Protein AF-A0A7V9LCU4-F1 (afdb_monomer_lite)

Foldseek 3Di:
DDDDDDDDDDDDDDDDPDDPPDFDADDPVLVVVQVVCVVVVNLVDADDCSHDDPRNVVRVVSNVVSVLVVLQVVQVVVQCCCVVPVVNLVDARDDDPQDDVRVVVSVVRRVVSCVVSVLVVLLVVLVVCVVVVNLVDARDAADDPVGGDDDPSNVVRVVSNVVSVLSVLLVVQLVVLCCCCPVVVNAQRARDRPPDDDPRVVVRVVSRVVSNVD

pLDDT: mean 81.78, std 16.79, range [30.7, 96.69]

Sequence (214 aa):
MSTAETKTAANGNGKTKVTPGGAPILDHRHILSALRAFKRGDFSVRMREDLTGVDGQIAETFNEMVELVRSIRDEASDVSQAVGKAGQAAKRMRRLNAAGGWAEYVSAVNEVIQDLSGHANEIARVVSAVARGDLEQTMEIDEGGHGPRRGEFLRHAKIVNGMVARLAQFGSEVTRVAQEVGGEGKLGAQARVQGVSGVWKDLTDSVNLMASNL

Radius of gyration: 34.6 Å; chains: 1; bounding box: 70×24×119 Å

Secondary structure (DSSP, 8-state):
-------------------TTPPP---HHHHHHHHHHHHTT-TT----SS--HHHHHHHHHHHHHHHHHHHHHHHHHHHHHHHHTS--TT-----SS--THHHHHHHHHHHHHHHHHHHHHHHHHHHHHHHTT--S----SS--TT-S--HHHHHHHHHHHHHHHHHHHHHHHHHHHHHHHHTS--TT-----TT--THHHHHHHHHHHHHH--

Structure (mmCIF, N/CA/C/O backbone):
data_AF-A0A7V9LCU4-F1
#
_entry.id   AF-A0A7V9LCU4-F1
#
loop_
_atom_site.group_PDB
_atom_site.id
_atom_site.type_symbol
_atom_site.label_atom_id
_atom_site.label_alt_id
_atom_site.label_comp_id
_atom_site.label_asym_id
_atom_site.label_entity_id
_atom_site.label_seq_id
_atom_site.pdbx_PDB_ins_code
_atom_site.Cartn_x
_atom_site.Cartn_y
_atom_site.Cartn_z
_atom_site.occupancy
_atom_site.B_iso_or_equiv
_atom_site.auth_seq_id
_atom_site.auth_comp_id
_atom_site.auth_asym_id
_atom_site.auth_atom_id
_atom_site.pdbx_PDB_model_num
ATOM 1 N N . MET A 1 1 ? -18.724 -0.085 -72.576 1.00 37.31 1 MET A N 1
ATOM 2 C CA . MET A 1 1 ? -17.362 -0.198 -73.141 1.00 37.31 1 MET A CA 1
ATOM 3 C C . MET A 1 1 ? -16.401 0.577 -72.251 1.00 37.31 1 MET A C 1
ATOM 5 O O . MET A 1 1 ? -16.768 1.652 -71.802 1.00 37.31 1 MET A O 1
ATOM 9 N N . SER A 1 2 ? -15.205 0.020 -72.052 1.00 40.59 2 SER A N 1
ATOM 10 C CA . SER A 1 2 ? -14.034 0.544 -71.327 1.00 40.59 2 SER A CA 1
ATOM 11 C C . SER A 1 2 ? -13.927 0.297 -69.812 1.00 40.59 2 SER A C 1
ATOM 13 O O . SER A 1 2 ? -14.283 1.110 -68.968 1.00 40.59 2 SER A O 1
ATOM 15 N N . THR A 1 3 ? -13.358 -0.875 -69.547 1.00 36.41 3 THR A N 1
ATOM 16 C CA . THR A 1 3 ? -12.459 -1.313 -68.466 1.00 36.41 3 THR A CA 1
ATOM 17 C C . THR A 1 3 ? -11.320 -0.344 -68.100 1.00 36.41 3 THR A C 1
ATOM 19 O O . THR A 1 3 ? -10.774 0.287 -69.003 1.00 36.41 3 THR A O 1
ATOM 22 N N . ALA A 1 4 ? -10.914 -0.332 -66.818 1.00 38.19 4 ALA A N 1
ATOM 23 C CA . ALA A 1 4 ? -9.521 -0.341 -66.298 1.00 38.19 4 ALA A CA 1
ATOM 24 C C . ALA A 1 4 ? -9.557 -0.123 -64.762 1.00 38.19 4 ALA A C 1
ATOM 26 O O . ALA A 1 4 ? -9.908 0.952 -64.292 1.00 38.19 4 ALA A O 1
ATOM 27 N N . GLU A 1 5 ? -9.511 -1.180 -63.951 1.00 34.38 5 GLU A N 1
ATOM 28 C CA . GLU A 1 5 ? -8.307 -1.797 -63.354 1.00 34.38 5 GLU A CA 1
ATOM 29 C C . GLU A 1 5 ? -7.676 -1.015 -62.187 1.00 34.38 5 GLU A C 1
ATOM 31 O O . GLU A 1 5 ? -6.947 -0.037 -62.331 1.00 34.38 5 GLU A O 1
ATOM 36 N N . THR A 1 6 ? -7.950 -1.544 -60.996 1.00 37.47 6 THR A N 1
ATOM 37 C CA . THR A 1 6 ? -7.319 -1.271 -59.708 1.00 37.47 6 THR A CA 1
ATOM 38 C C . THR A 1 6 ? -5.862 -1.740 -59.735 1.00 37.47 6 THR A C 1
ATOM 40 O O . THR A 1 6 ? -5.605 -2.921 -59.960 1.00 37.47 6 THR A O 1
ATOM 43 N N . LYS A 1 7 ? -4.895 -0.852 -59.460 1.00 37.06 7 LYS A N 1
ATOM 44 C CA . LYS A 1 7 ? -3.484 -1.236 -59.308 1.00 37.06 7 LYS A CA 1
ATOM 45 C C . LYS A 1 7 ? -2.959 -0.901 -57.915 1.00 37.06 7 LYS A C 1
ATOM 47 O O . LYS A 1 7 ? -2.628 0.238 -57.600 1.00 37.06 7 LYS A O 1
ATOM 52 N N . THR A 1 8 ? -2.870 -1.952 -57.109 1.00 36.16 8 THR A N 1
ATOM 53 C CA . THR A 1 8 ? -2.037 -2.089 -55.914 1.00 36.16 8 THR A CA 1
ATOM 54 C C . THR A 1 8 ? -0.596 -1.675 -56.230 1.00 36.16 8 THR A C 1
ATOM 56 O O . THR A 1 8 ? 0.040 -2.277 -57.094 1.00 36.16 8 THR A O 1
ATOM 59 N N . ALA A 1 9 ? -0.065 -0.667 -55.535 1.00 34.94 9 ALA A N 1
ATOM 60 C CA . ALA A 1 9 ? 1.354 -0.320 -55.585 1.00 34.94 9 ALA A CA 1
ATOM 61 C C . ALA A 1 9 ? 2.018 -0.717 -54.264 1.00 34.94 9 ALA A C 1
ATOM 63 O O . ALA A 1 9 ? 1.664 -0.242 -53.187 1.00 34.94 9 ALA A O 1
ATOM 64 N N . ALA A 1 10 ? 2.943 -1.661 -54.392 1.00 34.41 10 ALA A N 1
ATOM 65 C CA . ALA A 1 10 ? 3.652 -2.329 -53.326 1.00 34.41 10 ALA A CA 1
ATOM 66 C C . ALA A 1 10 ? 4.672 -1.423 -52.613 1.00 34.41 10 ALA A C 1
ATOM 68 O O . ALA A 1 10 ? 5.294 -0.540 -53.201 1.00 34.41 10 ALA A O 1
ATOM 69 N N . ASN A 1 11 ? 4.833 -1.743 -51.332 1.00 34.84 11 ASN A N 1
ATOM 70 C CA . ASN A 1 11 ? 5.826 -1.311 -50.359 1.00 34.84 11 ASN A CA 1
ATOM 71 C C . ASN A 1 11 ? 7.237 -1.087 -50.954 1.00 34.84 11 ASN A C 1
ATOM 73 O O . ASN A 1 11 ? 7.907 -2.024 -51.391 1.00 34.84 11 ASN A O 1
ATOM 77 N N . GLY A 1 12 ? 7.686 0.170 -50.952 1.00 30.70 12 GLY A N 1
ATOM 78 C CA . GLY A 1 12 ? 9.007 0.594 -51.409 1.00 30.70 12 GLY A CA 1
ATOM 79 C C . GLY A 1 12 ? 10.064 0.458 -50.316 1.00 30.70 12 GLY A C 1
ATOM 80 O O . GLY A 1 12 ? 10.227 1.350 -49.491 1.00 30.70 12 GLY A O 1
ATOM 81 N N . 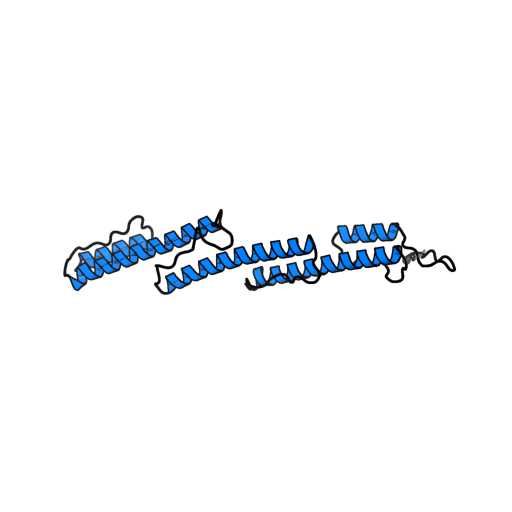ASN A 1 13 ? 10.777 -0.666 -50.368 1.00 33.28 13 ASN A N 1
ATOM 82 C CA . ASN A 1 13 ? 12.025 -1.012 -49.686 1.00 33.28 13 ASN A CA 1
ATOM 83 C C . ASN A 1 13 ? 12.876 0.169 -49.179 1.00 33.28 13 ASN A C 1
ATOM 85 O O . ASN A 1 13 ? 13.362 0.992 -49.963 1.00 33.28 13 ASN A O 1
ATOM 89 N N . GLY A 1 14 ? 13.184 0.137 -47.877 1.00 36.91 14 GLY A N 1
ATOM 90 C CA . GLY A 1 14 ? 14.304 0.858 -47.281 1.00 36.91 14 GLY A CA 1
ATOM 91 C C . GLY A 1 14 ? 15.607 0.435 -47.954 1.00 36.91 14 GLY A C 1
ATOM 92 O O . GLY A 1 14 ? 16.129 -0.651 -47.714 1.00 36.91 14 GLY A O 1
ATOM 93 N N . LYS A 1 15 ? 16.120 1.288 -48.841 1.00 37.06 15 LYS A 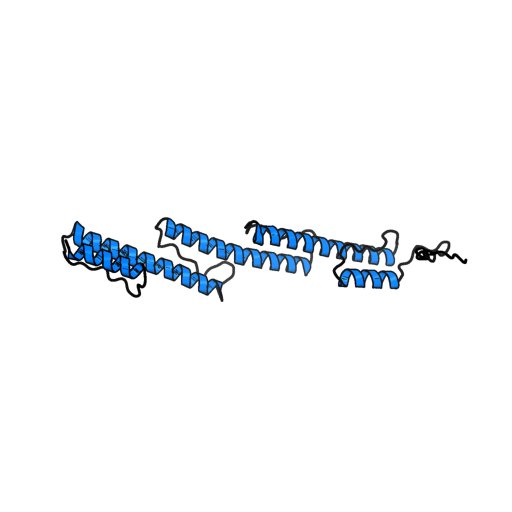N 1
ATOM 94 C CA . LYS A 1 15 ? 17.420 1.093 -49.478 1.00 37.06 15 LYS A CA 1
ATOM 95 C C . LYS A 1 15 ? 18.519 1.366 -48.455 1.00 37.06 15 LYS A C 1
ATOM 97 O O . LYS A 1 15 ? 18.883 2.513 -48.205 1.00 37.06 15 LYS A O 1
ATOM 102 N N . THR A 1 16 ? 19.049 0.290 -47.889 1.00 43.34 16 THR A N 1
ATOM 103 C CA . THR A 1 16 ? 20.368 0.237 -47.266 1.00 43.34 16 THR A CA 1
ATOM 104 C C . THR A 1 16 ? 21.408 0.738 -48.264 1.00 43.34 16 THR A C 1
ATOM 106 O O . THR A 1 16 ? 21.593 0.183 -49.347 1.00 43.34 16 THR A O 1
ATOM 109 N N . LYS A 1 17 ? 22.098 1.822 -47.908 1.00 41.25 17 LYS A N 1
ATOM 110 C CA . LYS A 1 17 ? 23.283 2.277 -48.631 1.00 41.25 17 LYS A CA 1
ATOM 111 C C . LYS A 1 17 ? 24.446 1.390 -48.178 1.00 41.25 17 LYS A C 1
ATOM 113 O O . LYS A 1 17 ? 25.127 1.705 -47.211 1.00 41.25 17 LYS A O 1
ATOM 118 N N . VAL A 1 18 ? 24.595 0.228 -48.813 1.00 41.56 18 VAL A N 1
ATOM 119 C CA . VAL A 1 18 ? 25.732 -0.670 -48.574 1.00 41.56 18 VAL A CA 1
ATOM 120 C C . VAL A 1 18 ? 26.926 -0.122 -49.352 1.00 41.56 18 VAL A C 1
ATOM 122 O O . VAL A 1 18 ? 26.966 -0.198 -50.578 1.00 41.56 18 VAL A O 1
ATOM 125 N N . THR A 1 19 ? 27.878 0.483 -48.646 1.00 40.53 19 THR A N 1
ATOM 126 C CA . THR A 1 19 ? 29.197 0.823 -49.197 1.00 40.53 19 THR A CA 1
ATOM 127 C C . THR A 1 19 ? 30.023 -0.468 -49.303 1.00 40.53 19 THR A C 1
ATOM 129 O O . THR A 1 19 ? 30.058 -1.217 -48.324 1.00 40.53 19 THR A O 1
ATOM 132 N N . PRO A 1 20 ? 30.696 -0.771 -50.430 1.00 39.19 20 PRO A N 1
ATOM 133 C CA . PRO A 1 20 ? 31.511 -1.979 -50.540 1.00 39.19 20 PRO A CA 1
ATOM 134 C C . PRO A 1 20 ? 32.730 -1.852 -49.615 1.00 39.19 20 PRO A C 1
ATOM 136 O O . PRO A 1 20 ? 33.544 -0.951 -49.795 1.00 39.19 20 PRO A O 1
ATOM 139 N N . GLY A 1 21 ? 32.840 -2.725 -48.610 1.00 47.53 21 GLY A N 1
ATOM 140 C CA . GLY A 1 21 ? 34.015 -2.836 -47.731 1.00 47.53 21 GLY A CA 1
ATOM 141 C C . GLY A 1 21 ? 34.061 -1.915 -46.503 1.00 47.53 21 GLY A C 1
ATOM 142 O O . GLY A 1 21 ? 35.051 -1.947 -45.779 1.00 47.53 21 GLY A O 1
ATOM 143 N N . GLY A 1 22 ? 33.024 -1.117 -46.234 1.00 51.25 22 GLY A N 1
ATOM 144 C CA . GLY A 1 22 ? 32.932 -0.319 -45.004 1.00 51.25 22 GLY A CA 1
ATOM 145 C C . GLY A 1 22 ? 32.160 -1.066 -43.919 1.00 51.25 22 GLY A C 1
ATOM 146 O O . GLY A 1 22 ? 31.075 -1.574 -44.202 1.00 51.25 22 GLY A O 1
ATOM 147 N N . ALA A 1 23 ? 32.695 -1.128 -42.694 1.00 59.50 23 ALA A N 1
ATOM 148 C CA . ALA A 1 23 ? 31.953 -1.620 -41.531 1.00 59.50 23 ALA A CA 1
ATOM 149 C C . ALA A 1 23 ? 30.567 -0.940 -41.465 1.00 59.50 23 ALA A C 1
ATOM 151 O O . ALA A 1 23 ? 30.470 0.245 -41.799 1.00 59.50 23 ALA A O 1
ATOM 152 N N . PRO A 1 24 ? 29.489 -1.659 -41.107 1.00 67.88 24 PRO A N 1
ATOM 153 C CA . PRO A 1 24 ? 28.160 -1.062 -41.039 1.00 67.88 24 PRO A CA 1
ATOM 154 C C . PRO A 1 24 ? 28.168 0.103 -40.034 1.00 67.88 24 PRO A C 1
ATOM 156 O O . PRO A 1 24 ? 28.637 -0.052 -38.912 1.00 67.88 24 PRO A O 1
ATOM 159 N N . ILE A 1 25 ? 27.686 1.273 -40.468 1.00 74.62 25 ILE A N 1
ATOM 160 C CA . ILE A 1 25 ? 27.666 2.529 -39.694 1.00 74.62 25 ILE A CA 1
ATOM 161 C C . ILE A 1 25 ? 26.239 2.794 -39.204 1.00 74.62 25 ILE A C 1
ATOM 163 O O . ILE A 1 25 ? 25.266 2.539 -39.928 1.00 74.62 25 ILE A O 1
ATOM 167 N N . LEU A 1 26 ? 26.102 3.336 -37.995 1.00 82.94 26 LEU A N 1
ATOM 168 C CA . LEU A 1 26 ? 24.823 3.732 -37.415 1.00 82.94 26 LEU A CA 1
ATOM 169 C C . LEU A 1 26 ? 24.362 5.096 -37.960 1.00 82.94 26 LEU A C 1
ATOM 171 O O . LEU A 1 26 ? 24.936 6.142 -37.675 1.00 82.94 26 LEU A O 1
ATOM 175 N N . ASP A 1 27 ? 23.278 5.108 -38.741 1.00 87.81 27 ASP A N 1
ATOM 176 C CA . ASP A 1 27 ? 22.696 6.355 -39.263 1.00 87.81 27 ASP A CA 1
ATOM 177 C C . ASP A 1 27 ? 21.944 7.122 -38.158 1.00 87.81 27 ASP A C 1
ATOM 179 O O . ASP A 1 27 ? 21.046 6.589 -37.497 1.00 87.81 27 ASP A O 1
ATOM 183 N N . HIS A 1 28 ? 22.244 8.416 -38.014 1.00 88.88 28 HIS A N 1
ATOM 184 C CA . HIS A 1 28 ? 21.580 9.337 -37.088 1.00 88.88 28 HIS A CA 1
ATOM 185 C C . HIS A 1 28 ? 20.050 9.346 -37.223 1.00 88.88 28 HIS A C 1
ATOM 187 O O . HIS A 1 28 ? 19.344 9.549 -36.232 1.00 88.88 28 HIS A O 1
ATOM 193 N N . ARG A 1 29 ? 19.503 9.109 -38.424 1.00 89.38 29 ARG A N 1
ATOM 194 C CA . ARG A 1 29 ? 18.047 8.994 -38.616 1.00 89.38 29 ARG A CA 1
ATOM 195 C C . ARG A 1 29 ? 17.472 7.771 -37.908 1.00 89.38 29 ARG A C 1
ATOM 197 O O . ARG A 1 29 ? 16.393 7.877 -37.321 1.00 89.38 29 ARG A O 1
ATOM 204 N N . HIS A 1 30 ? 18.192 6.649 -37.918 1.00 88.75 30 HIS A N 1
ATOM 205 C CA . HIS A 1 30 ? 17.798 5.453 -37.180 1.00 88.75 30 HIS A CA 1
ATOM 206 C C . HIS A 1 30 ? 17.873 5.700 -35.672 1.00 88.75 30 HIS A C 1
ATOM 208 O O . HIS A 1 30 ? 16.886 5.426 -34.987 1.00 88.75 30 HIS A O 1
ATOM 214 N N . ILE A 1 31 ? 18.946 6.330 -35.173 1.00 92.12 31 ILE A N 1
ATOM 215 C CA . ILE A 1 31 ? 19.057 6.724 -33.755 1.00 92.12 31 ILE A CA 1
ATOM 216 C C . ILE A 1 31 ? 17.861 7.582 -33.337 1.00 92.12 31 ILE A C 1
ATOM 218 O O . ILE A 1 31 ? 17.160 7.269 -32.375 1.00 92.12 31 ILE A O 1
ATOM 222 N N . LEU A 1 32 ? 17.576 8.643 -34.095 1.00 94.12 32 LEU A N 1
ATOM 223 C CA . LEU A 1 32 ? 16.478 9.554 -33.793 1.00 94.12 32 LEU A CA 1
ATOM 224 C C . LEU A 1 32 ? 15.117 8.849 -33.832 1.00 94.12 32 LEU A C 1
ATOM 226 O O . LEU A 1 32 ? 14.246 9.149 -33.015 1.00 94.12 32 LEU A O 1
ATOM 230 N N . SER A 1 33 ? 14.917 7.919 -34.769 1.00 95.06 33 SER A N 1
ATOM 231 C CA . SER A 1 33 ? 13.684 7.134 -34.845 1.00 95.06 33 SER A CA 1
ATOM 232 C C . SER A 1 33 ? 13.502 6.235 -33.621 1.00 95.06 33 SER A C 1
ATOM 234 O O . SER A 1 33 ? 12.414 6.222 -33.042 1.00 95.06 33 SER A O 1
ATOM 236 N N . ALA A 1 34 ? 14.572 5.577 -33.167 1.00 95.31 34 ALA A N 1
ATOM 237 C CA . ALA A 1 34 ? 14.543 4.696 -32.010 1.00 95.31 34 ALA A CA 1
ATOM 238 C C . ALA A 1 34 ? 14.326 5.479 -30.711 1.00 95.31 34 ALA A C 1
ATOM 240 O O . ALA A 1 34 ? 13.448 5.135 -29.924 1.00 95.31 34 ALA A O 1
ATOM 241 N N . LEU A 1 35 ? 15.018 6.611 -30.539 1.00 95.81 35 LEU A N 1
ATOM 242 C CA . LEU A 1 35 ? 14.797 7.523 -29.415 1.00 95.81 35 LEU A CA 1
ATOM 243 C C . LEU A 1 35 ? 13.359 8.063 -29.388 1.00 95.81 35 LEU A C 1
ATOM 245 O O . LEU A 1 35 ? 12.752 8.167 -28.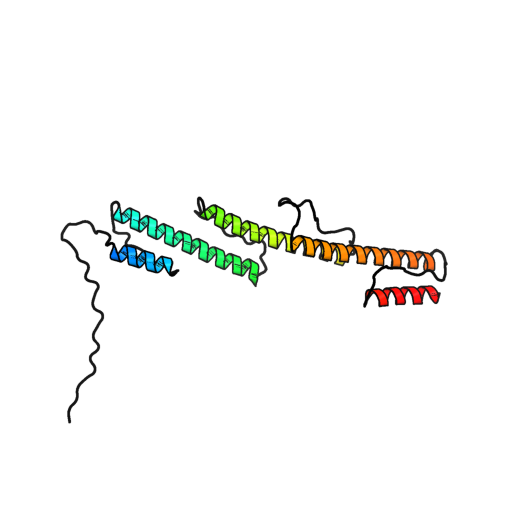324 1.00 95.81 35 LEU A O 1
ATOM 249 N N . ARG A 1 36 ? 12.774 8.386 -30.551 1.00 96.69 36 ARG A N 1
ATOM 250 C CA . ARG A 1 36 ? 11.367 8.814 -30.653 1.00 96.69 36 ARG A CA 1
ATOM 251 C C . ARG A 1 36 ? 10.380 7.684 -30.363 1.00 96.69 36 ARG A C 1
ATOM 253 O O . ARG A 1 36 ? 9.296 7.968 -29.857 1.00 96.69 36 ARG A O 1
ATOM 260 N N . ALA A 1 37 ? 10.695 6.440 -30.713 1.00 96.62 37 ALA A N 1
ATOM 261 C CA . ALA A 1 37 ? 9.881 5.280 -30.353 1.00 96.62 37 ALA A CA 1
ATOM 262 C C . ALA A 1 37 ? 9.918 5.056 -28.835 1.00 96.62 37 ALA A C 1
ATOM 264 O O . ALA A 1 37 ? 8.872 5.104 -28.189 1.00 96.62 37 ALA A O 1
ATOM 265 N N . PHE A 1 38 ? 11.120 4.986 -28.261 1.00 95.88 38 PHE A N 1
ATOM 266 C CA . PHE A 1 38 ? 11.340 4.846 -26.825 1.00 95.88 38 PHE A CA 1
ATOM 267 C C . PHE A 1 38 ? 10.656 5.958 -26.015 1.00 95.88 38 PHE A C 1
ATOM 269 O O . PHE A 1 38 ? 9.901 5.677 -25.088 1.00 95.88 38 PHE A O 1
ATOM 276 N N . LYS A 1 39 ? 10.802 7.228 -26.425 1.00 95.12 39 LYS A N 1
ATOM 277 C CA . LYS A 1 39 ? 10.118 8.375 -25.796 1.00 95.12 39 LYS A CA 1
ATOM 278 C C . LYS A 1 39 ? 8.589 8.245 -25.802 1.00 95.12 39 LYS A C 1
ATOM 280 O O . LYS A 1 39 ? 7.931 8.770 -24.910 1.00 95.12 39 LYS A O 1
ATOM 285 N N . ARG A 1 40 ? 8.012 7.587 -26.811 1.00 96.62 40 ARG A N 1
ATOM 286 C CA . ARG A 1 40 ? 6.563 7.339 -26.906 1.00 96.62 40 ARG A CA 1
ATOM 287 C C . ARG A 1 40 ? 6.110 6.110 -26.106 1.00 96.62 40 ARG A C 1
ATOM 289 O O . ARG A 1 40 ? 4.930 5.783 -26.154 1.00 96.62 40 ARG A O 1
ATOM 296 N N . GLY A 1 41 ? 7.016 5.456 -25.379 1.00 93.69 41 GLY A N 1
ATOM 297 C CA . GLY A 1 41 ? 6.727 4.272 -24.569 1.00 93.69 41 GLY A CA 1
ATOM 298 C C . GLY A 1 41 ? 6.805 2.951 -25.335 1.00 93.69 41 GLY A C 1
ATOM 299 O O . GLY A 1 41 ? 6.357 1.927 -24.823 1.00 93.69 41 GLY A O 1
ATOM 300 N N . ASP A 1 42 ? 7.355 2.944 -26.552 1.00 95.12 42 ASP A N 1
ATOM 301 C CA . ASP A 1 42 ? 7.651 1.698 -27.255 1.00 95.12 42 ASP A CA 1
ATOM 302 C C . ASP A 1 42 ? 8.971 1.113 -26.737 1.00 95.12 42 ASP A C 1
ATOM 304 O O . ASP A 1 42 ? 10.056 1.507 -27.161 1.00 95.12 42 ASP A O 1
ATOM 308 N N . PHE A 1 43 ? 8.866 0.165 -25.805 1.00 93.62 43 PHE A N 1
ATOM 309 C CA . PHE A 1 43 ? 10.007 -0.556 -25.228 1.00 93.62 43 PHE A CA 1
ATOM 310 C C . PHE A 1 43 ? 10.349 -1.855 -25.985 1.00 93.62 43 PHE A C 1
ATOM 312 O O . PHE A 1 43 ? 11.148 -2.668 -25.515 1.00 93.62 43 PHE A O 1
ATOM 319 N N . SER A 1 44 ? 9.750 -2.070 -27.162 1.00 93.44 44 SER A N 1
ATOM 320 C CA . SER A 1 44 ? 10.099 -3.176 -28.067 1.00 93.44 44 SER A CA 1
ATOM 321 C C . SER A 1 44 ? 11.142 -2.780 -29.113 1.00 93.44 44 SER A C 1
ATOM 323 O O . SER A 1 44 ? 11.759 -3.651 -29.722 1.00 93.44 44 SER A O 1
ATOM 325 N N . VAL A 1 45 ? 11.386 -1.475 -29.290 1.00 95.75 45 VAL A N 1
ATOM 326 C CA . VAL A 1 45 ? 12.382 -0.963 -30.233 1.00 95.75 45 VAL A CA 1
ATOM 327 C C . VAL A 1 45 ? 13.777 -1.494 -29.913 1.00 95.75 45 VAL A C 1
ATOM 329 O O . VAL A 1 45 ? 14.201 -1.503 -28.757 1.00 95.75 45 VAL A O 1
ATOM 332 N N . ARG A 1 46 ? 14.499 -1.936 -30.942 1.00 94.31 46 ARG A N 1
ATOM 333 C CA . ARG A 1 46 ? 15.893 -2.372 -30.843 1.00 94.31 46 ARG A CA 1
ATOM 334 C C . ARG A 1 46 ? 16.710 -1.749 -31.967 1.00 94.31 46 ARG A C 1
ATOM 336 O O . ARG A 1 46 ? 16.238 -1.622 -33.098 1.00 94.31 46 ARG A O 1
ATOM 343 N N . MET A 1 47 ? 17.921 -1.324 -31.637 1.00 93.25 47 MET A N 1
ATOM 344 C CA . MET A 1 47 ? 18.953 -0.967 -32.601 1.00 93.25 47 MET A CA 1
ATOM 345 C C . MET A 1 47 ? 19.695 -2.222 -33.065 1.00 93.25 47 MET A C 1
ATOM 347 O O . MET A 1 47 ? 19.629 -3.273 -32.431 1.00 93.25 47 MET A O 1
ATOM 351 N N . ARG A 1 48 ? 20.384 -2.095 -34.199 1.00 89.94 48 ARG A N 1
ATOM 352 C CA . ARG A 1 48 ? 21.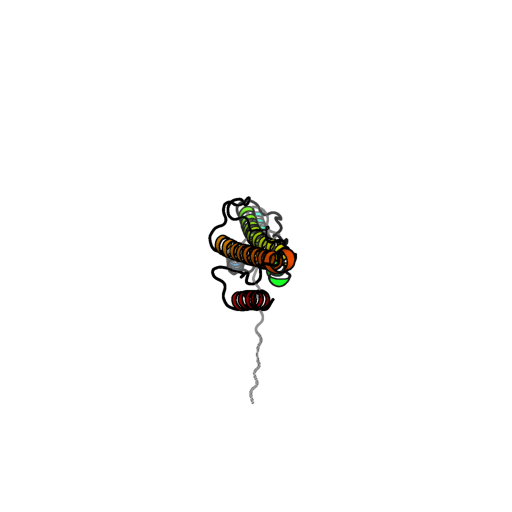170 -3.168 -34.813 1.00 89.94 48 ARG A CA 1
ATOM 353 C C . ARG A 1 48 ? 22.309 -3.627 -33.901 1.00 89.94 48 ARG A C 1
ATOM 355 O O . ARG A 1 48 ? 23.012 -2.790 -33.351 1.00 89.94 48 ARG A O 1
ATOM 362 N N . GLU A 1 49 ? 22.522 -4.936 -33.829 1.00 88.06 49 GLU A N 1
ATOM 363 C CA . GLU A 1 49 ? 23.565 -5.568 -33.000 1.00 88.06 49 GLU A CA 1
ATOM 364 C C . GLU A 1 49 ? 24.818 -5.949 -33.805 1.00 88.06 49 GLU A C 1
ATOM 366 O O . GLU A 1 49 ? 25.840 -6.316 -33.240 1.00 88.06 49 GLU A O 1
ATOM 371 N N . ASP A 1 50 ? 24.768 -5.843 -35.136 1.00 88.31 50 ASP A N 1
ATOM 372 C CA . ASP A 1 50 ? 25.875 -6.191 -36.035 1.00 88.31 50 ASP A CA 1
ATOM 373 C C . ASP A 1 50 ? 26.885 -5.046 -36.248 1.00 88.31 50 ASP A C 1
ATOM 375 O O . ASP A 1 50 ? 27.786 -5.138 -37.084 1.00 88.31 50 ASP A O 1
ATOM 379 N N . LEU A 1 51 ? 26.724 -3.950 -35.506 1.00 88.81 51 LEU A N 1
ATOM 380 C CA . LEU A 1 51 ? 27.589 -2.777 -35.538 1.00 88.81 51 LEU A CA 1
ATOM 381 C C . LEU A 1 51 ? 28.796 -2.980 -34.616 1.00 88.81 51 LEU A C 1
ATOM 383 O 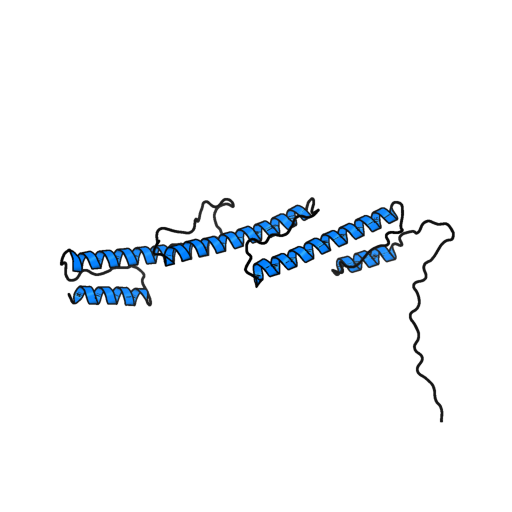O . LEU A 1 51 ? 28.691 -3.587 -33.555 1.00 88.81 51 LEU A O 1
ATOM 387 N N . THR A 1 52 ? 29.948 -2.433 -34.998 1.00 87.19 52 THR A N 1
ATOM 388 C CA . THR A 1 52 ? 31.184 -2.515 -34.204 1.00 87.19 52 THR A CA 1
ATOM 389 C C . THR A 1 52 ? 31.731 -1.123 -33.892 1.00 87.19 52 THR A C 1
ATOM 391 O O . THR A 1 52 ? 31.290 -0.117 -34.450 1.00 87.19 52 THR A O 1
ATOM 394 N N . GLY A 1 53 ? 32.679 -1.041 -32.954 1.00 90.50 53 GLY A N 1
ATOM 395 C CA . GLY A 1 53 ? 33.215 0.239 -32.488 1.00 90.50 53 GLY A CA 1
ATOM 396 C C . GLY A 1 53 ? 32.188 1.047 -31.689 1.00 90.50 53 GLY A C 1
ATOM 397 O O . GLY A 1 53 ? 31.328 0.481 -31.018 1.00 90.50 53 GLY A O 1
ATOM 398 N N . VAL A 1 54 ? 32.285 2.377 -31.751 1.00 90.81 54 VAL A N 1
ATOM 399 C CA . VAL A 1 54 ? 31.419 3.284 -30.975 1.00 90.81 54 VAL A CA 1
ATOM 400 C C . VAL A 1 54 ? 29.947 3.142 -31.372 1.00 90.81 54 VAL A C 1
ATOM 402 O O . VAL A 1 54 ? 29.083 3.146 -30.504 1.00 90.81 54 VAL A O 1
ATOM 405 N N . ASP A 1 55 ? 29.655 2.939 -32.657 1.00 90.69 55 ASP A N 1
ATOM 406 C CA . ASP A 1 55 ? 28.290 2.731 -33.155 1.00 90.69 55 ASP A CA 1
ATOM 407 C C . ASP A 1 55 ? 27.647 1.464 -32.574 1.00 90.69 55 ASP A C 1
ATOM 409 O O . ASP A 1 55 ? 26.471 1.480 -32.205 1.00 90.69 55 ASP A O 1
ATOM 413 N N . GLY A 1 56 ? 28.432 0.389 -32.446 1.00 91.00 56 GLY A N 1
ATOM 414 C CA . GLY A 1 56 ? 28.020 -0.832 -31.751 1.00 91.00 56 GLY A CA 1
ATOM 415 C C . GLY A 1 56 ? 27.752 -0.591 -30.269 1.00 91.00 56 GLY A C 1
ATOM 416 O O . GLY A 1 56 ? 26.680 -0.936 -29.786 1.00 91.00 56 GLY A O 1
ATOM 417 N N . GLN A 1 57 ? 28.665 0.095 -29.573 1.00 93.62 57 GLN A N 1
ATOM 418 C CA . GLN A 1 57 ? 28.503 0.426 -28.149 1.00 93.62 57 GLN A CA 1
ATOM 419 C C . GLN A 1 57 ? 27.275 1.313 -27.886 1.00 93.62 57 GLN A C 1
ATOM 421 O O . GLN A 1 57 ? 26.569 1.113 -26.899 1.00 93.62 57 GLN A O 1
ATOM 426 N N . ILE A 1 58 ? 26.985 2.279 -28.768 1.00 93.00 58 ILE A N 1
ATOM 427 C CA . ILE A 1 58 ? 25.776 3.113 -28.683 1.00 93.00 58 ILE A CA 1
ATOM 428 C C . ILE A 1 58 ? 24.523 2.245 -28.832 1.00 93.00 58 ILE A C 1
ATOM 430 O O . ILE A 1 58 ? 23.584 2.394 -28.049 1.00 93.00 58 ILE A O 1
ATOM 434 N N . ALA A 1 59 ? 24.499 1.354 -29.827 1.00 94.00 59 ALA A N 1
ATOM 435 C CA . ALA A 1 59 ? 23.361 0.477 -30.077 1.00 94.00 59 ALA A CA 1
ATOM 436 C C . ALA A 1 59 ? 23.127 -0.516 -28.929 1.00 94.00 59 ALA A C 1
ATOM 438 O O . ALA A 1 59 ? 21.987 -0.679 -28.493 1.00 94.00 59 ALA A O 1
ATOM 439 N N . GLU A 1 60 ? 24.196 -1.117 -28.406 1.00 94.56 60 GLU A N 1
ATOM 440 C CA . GLU A 1 60 ? 24.177 -2.015 -27.248 1.00 94.56 60 GLU A CA 1
ATOM 441 C C . GLU A 1 60 ? 23.651 -1.291 -26.006 1.00 94.56 60 GLU A C 1
ATOM 443 O O . GLU A 1 60 ? 22.618 -1.682 -25.465 1.00 94.56 60 GLU A O 1
ATOM 448 N N . THR A 1 61 ? 24.259 -0.159 -25.635 1.00 94.06 61 THR A N 1
ATOM 449 C CA . THR A 1 61 ? 23.833 0.635 -24.469 1.00 94.06 61 THR A CA 1
ATOM 450 C C . THR A 1 61 ? 22.370 1.067 -24.602 1.00 94.06 61 THR A C 1
ATOM 452 O O . THR A 1 61 ? 21.608 1.038 -23.635 1.00 94.06 61 THR A O 1
ATOM 455 N N . PHE A 1 62 ? 21.933 1.468 -25.802 1.00 95.19 62 PHE A N 1
ATOM 456 C CA . PHE A 1 62 ? 20.531 1.800 -26.039 1.00 95.19 62 PHE A CA 1
ATOM 457 C C . PHE A 1 62 ? 19.614 0.592 -25.828 1.00 95.19 62 PHE A C 1
ATOM 459 O O . PHE A 1 62 ? 18.605 0.715 -25.134 1.00 95.19 62 PHE A O 1
ATOM 466 N N . ASN A 1 63 ? 19.957 -0.566 -26.390 1.00 94.94 63 ASN A N 1
ATOM 467 C CA . ASN A 1 63 ? 19.171 -1.786 -26.233 1.00 94.94 63 ASN A CA 1
ATOM 468 C C . ASN A 1 63 ? 19.090 -2.226 -24.762 1.00 94.94 63 ASN A C 1
ATOM 470 O O . ASN A 1 63 ? 18.003 -2.575 -24.300 1.00 94.94 63 ASN A O 1
ATOM 474 N N . GLU A 1 64 ? 20.190 -2.131 -24.011 1.00 92.56 64 GLU A N 1
ATOM 475 C CA . GLU A 1 64 ? 20.226 -2.384 -22.566 1.00 92.56 64 GLU A CA 1
ATOM 476 C C . GLU A 1 64 ? 19.319 -1.425 -21.787 1.00 92.56 64 GLU A C 1
ATOM 478 O O . GLU A 1 64 ? 18.549 -1.856 -20.927 1.00 92.56 64 GLU A O 1
ATOM 483 N N . MET A 1 65 ? 19.344 -0.127 -22.114 1.00 91.88 65 MET A N 1
ATOM 484 C CA . MET A 1 65 ? 18.445 0.856 -21.500 1.00 91.88 65 MET A CA 1
ATOM 485 C C . MET A 1 65 ? 16.973 0.532 -21.776 1.00 91.88 65 MET A C 1
ATOM 487 O O . MET A 1 65 ? 16.141 0.612 -20.868 1.00 91.88 65 MET A O 1
ATOM 491 N N . VAL A 1 66 ? 16.635 0.154 -23.014 1.00 94.00 66 VAL A N 1
ATOM 492 C CA . VAL A 1 66 ? 15.265 -0.241 -23.364 1.00 94.00 66 VAL A CA 1
ATOM 493 C C . VAL A 1 66 ? 14.845 -1.489 -22.583 1.00 94.00 66 VAL A C 1
ATOM 495 O O . VAL A 1 66 ? 13.718 -1.550 -22.086 1.00 94.00 66 VAL A O 1
ATOM 498 N N . GLU A 1 67 ? 15.742 -2.463 -22.436 1.00 91.81 67 GLU A N 1
ATOM 499 C CA . GLU A 1 67 ? 15.482 -3.686 -21.681 1.00 91.81 67 GLU A CA 1
ATOM 500 C C . GLU A 1 67 ? 15.273 -3.417 -20.187 1.00 91.81 67 GLU A C 1
ATOM 502 O O . GLU A 1 67 ? 14.331 -3.942 -19.591 1.00 91.81 67 GLU A O 1
ATOM 507 N N . LEU A 1 68 ? 16.081 -2.536 -19.592 1.00 90.12 68 LEU A N 1
ATOM 508 C CA . LEU A 1 68 ? 15.932 -2.135 -18.196 1.00 90.12 68 LEU A CA 1
ATOM 509 C C . LEU A 1 68 ? 14.559 -1.501 -17.938 1.00 90.12 68 LEU A C 1
ATOM 511 O O . LEU A 1 68 ? 13.862 -1.892 -17.000 1.00 90.12 68 LEU A O 1
ATOM 515 N N . VAL A 1 69 ? 14.135 -0.557 -18.784 1.00 90.38 69 VAL A N 1
ATOM 516 C CA . VAL A 1 69 ? 12.828 0.102 -18.625 1.00 90.38 69 VAL A CA 1
ATOM 517 C C . VAL A 1 69 ? 11.675 -0.873 -18.844 1.00 90.38 69 VAL A C 1
ATOM 519 O O . VAL A 1 69 ? 10.685 -0.816 -18.112 1.00 90.38 69 VAL A O 1
ATOM 522 N N . ARG A 1 70 ? 11.803 -1.802 -19.800 1.00 91.88 70 ARG A N 1
ATOM 523 C CA . ARG A 1 70 ? 10.816 -2.869 -20.009 1.00 91.88 70 ARG A CA 1
ATOM 524 C C . ARG A 1 70 ? 10.669 -3.741 -18.762 1.00 91.88 70 ARG A C 1
ATOM 526 O O . ARG A 1 70 ? 9.556 -3.915 -18.280 1.00 91.88 70 ARG A O 1
ATOM 533 N N . SER A 1 71 ? 11.786 -4.201 -18.204 1.00 90.69 71 SER A N 1
ATOM 534 C CA . SER A 1 71 ? 11.814 -5.022 -16.990 1.00 90.69 71 SER A CA 1
ATOM 535 C C . SER A 1 71 ? 11.162 -4.312 -15.795 1.00 90.69 71 SER A C 1
ATOM 537 O O . SER A 1 71 ? 10.314 -4.886 -15.115 1.00 90.69 71 SER A O 1
ATOM 539 N N . ILE A 1 72 ? 11.482 -3.031 -15.578 1.00 89.12 72 ILE A N 1
ATOM 540 C CA . ILE A 1 72 ? 10.887 -2.224 -14.498 1.00 89.12 72 ILE A CA 1
ATOM 541 C C . ILE A 1 72 ? 9.378 -2.047 -14.701 1.00 89.12 72 ILE A C 1
ATOM 543 O O . ILE A 1 72 ? 8.619 -2.160 -13.738 1.00 89.12 72 ILE A O 1
ATOM 547 N N . ARG A 1 73 ? 8.929 -1.782 -15.935 1.00 91.19 73 ARG A N 1
ATOM 548 C CA . ARG A 1 73 ? 7.502 -1.662 -16.269 1.00 91.19 73 ARG A CA 1
ATOM 549 C C . ARG A 1 73 ? 6.753 -2.959 -15.973 1.00 91.19 73 ARG A C 1
ATOM 551 O O . ARG A 1 73 ? 5.683 -2.906 -15.365 1.00 91.19 73 ARG A O 1
ATOM 558 N N . ASP A 1 74 ? 7.286 -4.086 -16.430 1.00 91.31 74 ASP A N 1
ATOM 559 C CA . ASP A 1 74 ? 6.642 -5.389 -16.279 1.00 91.31 74 ASP A CA 1
ATOM 560 C C . ASP A 1 74 ? 6.553 -5.759 -14.789 1.00 91.31 74 ASP A C 1
ATOM 562 O O . ASP A 1 74 ? 5.472 -6.071 -14.292 1.00 91.31 74 ASP A O 1
ATOM 566 N N . GLU A 1 75 ? 7.636 -5.564 -14.032 1.00 91.69 75 GLU A N 1
ATOM 567 C CA . GLU A 1 75 ? 7.649 -5.784 -12.582 1.00 91.69 75 GLU A CA 1
ATOM 568 C C . GLU A 1 75 ? 6.671 -4.849 -11.844 1.00 91.69 75 GLU A C 1
ATOM 570 O O . GLU A 1 75 ? 5.957 -5.282 -10.939 1.00 91.69 75 GLU A O 1
ATOM 575 N N . ALA A 1 76 ? 6.580 -3.573 -12.233 1.00 89.81 76 ALA A N 1
ATOM 576 C CA . ALA A 1 76 ? 5.620 -2.638 -11.645 1.00 89.81 76 ALA A CA 1
ATOM 577 C C . ALA A 1 76 ? 4.163 -3.056 -11.920 1.00 89.81 76 ALA A C 1
ATOM 579 O O . ALA A 1 76 ? 3.312 -2.956 -11.031 1.00 89.81 76 ALA A O 1
ATOM 580 N N . SER A 1 77 ? 3.872 -3.557 -13.126 1.00 91.75 77 SER A N 1
ATOM 581 C CA . SER A 1 77 ? 2.560 -4.118 -13.472 1.00 91.75 77 SER A CA 1
ATOM 582 C C . SER A 1 77 ? 2.233 -5.337 -12.609 1.00 91.75 77 SER A C 1
ATOM 584 O O . SER A 1 77 ? 1.143 -5.412 -12.037 1.00 91.75 77 SER A O 1
ATOM 586 N N . ASP A 1 78 ? 3.182 -6.258 -12.456 1.00 91.50 78 ASP A N 1
ATOM 587 C CA . ASP A 1 78 ? 3.001 -7.475 -11.665 1.00 91.50 78 ASP A CA 1
ATOM 588 C C . ASP A 1 78 ? 2.757 -7.164 -10.187 1.00 91.50 78 ASP A C 1
ATOM 590 O O . ASP A 1 78 ? 1.832 -7.699 -9.569 1.00 91.50 78 ASP A O 1
ATOM 594 N N . VAL A 1 79 ? 3.546 -6.252 -9.615 1.00 92.25 79 VAL A N 1
ATOM 595 C CA . VAL A 1 79 ? 3.367 -5.790 -8.234 1.00 92.25 79 VAL A CA 1
ATOM 596 C C . VAL A 1 79 ? 2.020 -5.096 -8.059 1.00 92.25 79 VAL A C 1
ATOM 598 O O . VAL A 1 79 ? 1.310 -5.384 -7.096 1.00 92.25 79 VAL A O 1
ATOM 601 N N . SER A 1 80 ? 1.624 -4.232 -8.997 1.00 89.25 80 SER A N 1
ATOM 602 C CA . SER A 1 80 ? 0.324 -3.556 -8.960 1.00 89.25 80 SER A CA 1
ATOM 603 C C . SER A 1 80 ? -0.843 -4.549 -8.980 1.00 89.25 80 SER A C 1
ATOM 605 O O . SER A 1 80 ? -1.785 -4.407 -8.199 1.00 89.25 80 SER A O 1
ATOM 607 N N . GLN A 1 81 ? -0.777 -5.594 -9.809 1.00 91.31 81 GLN A N 1
ATOM 608 C CA . GLN A 1 81 ? -1.804 -6.637 -9.838 1.00 91.31 81 GLN A CA 1
ATOM 609 C C . GLN A 1 81 ? -1.825 -7.458 -8.545 1.00 91.31 81 GLN A C 1
ATOM 611 O O . GLN A 1 81 ? -2.897 -7.698 -7.985 1.00 91.31 81 GLN A O 1
ATOM 616 N N . ALA A 1 82 ? -0.658 -7.857 -8.041 1.00 90.06 82 ALA A N 1
ATOM 617 C CA . ALA A 1 82 ? -0.551 -8.666 -6.834 1.00 90.06 82 ALA A CA 1
ATOM 618 C C . ALA A 1 82 ? -1.053 -7.917 -5.588 1.00 90.06 82 ALA A C 1
ATOM 620 O O . ALA A 1 82 ? -1.904 -8.428 -4.859 1.00 90.06 82 ALA A O 1
ATOM 621 N N . VAL A 1 83 ? -0.572 -6.692 -5.362 1.00 88.12 83 VAL A N 1
ATOM 622 C CA . VAL A 1 83 ? -0.954 -5.875 -4.201 1.00 88.12 83 VAL A CA 1
ATOM 623 C C . VAL A 1 83 ? -2.383 -5.352 -4.356 1.00 88.12 83 VAL A C 1
ATOM 625 O O . VAL A 1 83 ? -3.175 -5.453 -3.424 1.00 88.12 83 VAL A O 1
ATOM 628 N N . GLY A 1 84 ? -2.733 -4.827 -5.534 1.00 82.56 84 GLY A N 1
ATOM 629 C CA . GLY A 1 84 ? -4.003 -4.137 -5.756 1.00 82.56 84 GLY A CA 1
ATOM 630 C C . GLY A 1 84 ? -5.204 -5.050 -6.002 1.00 82.56 84 GLY A C 1
ATOM 631 O O . GLY A 1 84 ? -6.312 -4.694 -5.615 1.00 82.56 84 GLY A O 1
ATOM 632 N N . LYS A 1 85 ? -5.018 -6.213 -6.642 1.00 83.56 85 LYS A N 1
ATOM 633 C CA . LYS A 1 85 ? -6.129 -7.126 -6.982 1.00 83.56 85 LYS A CA 1
ATOM 634 C C . LYS A 1 85 ? -6.104 -8.425 -6.190 1.00 83.56 85 LYS A C 1
ATOM 636 O O . LYS A 1 85 ? -7.159 -8.895 -5.783 1.00 83.56 85 LYS A O 1
ATOM 641 N N . ALA A 1 86 ? -4.924 -9.007 -5.978 1.00 81.50 86 ALA A N 1
ATOM 642 C CA . ALA A 1 86 ? -4.797 -10.287 -5.278 1.00 81.50 86 ALA A CA 1
ATOM 643 C C . ALA A 1 86 ? -4.621 -10.141 -3.753 1.00 81.50 86 ALA A C 1
ATOM 645 O O . ALA A 1 86 ? -4.571 -11.150 -3.054 1.00 81.50 86 ALA A O 1
ATOM 646 N N . GLY A 1 87 ? -4.501 -8.912 -3.233 1.00 80.81 87 GLY A N 1
ATOM 647 C CA . GLY A 1 87 ? -4.314 -8.646 -1.802 1.00 80.81 87 GLY A CA 1
ATOM 648 C C . GLY A 1 87 ? -2.960 -9.108 -1.252 1.00 80.81 87 GLY A C 1
ATOM 649 O O . GLY A 1 87 ? -2.777 -9.205 -0.040 1.00 80.81 87 GLY A O 1
ATOM 650 N N . GLN A 1 88 ? -1.990 -9.400 -2.121 1.00 86.69 88 GLN A N 1
ATOM 651 C CA . GLN A 1 88 ? -0.663 -9.876 -1.736 1.00 86.69 88 GLN A CA 1
ATOM 652 C C . GLN A 1 88 ? 0.228 -8.702 -1.323 1.00 86.69 88 GLN A C 1
ATOM 654 O O . GLN A 1 88 ? 1.193 -8.350 -1.999 1.00 86.69 88 GLN A O 1
ATOM 659 N N . ALA A 1 89 ? -0.084 -8.109 -0.173 1.00 81.75 89 ALA A N 1
ATOM 660 C CA . ALA A 1 89 ? 0.576 -6.924 0.372 1.00 81.75 89 ALA A CA 1
ATOM 661 C C . ALA A 1 89 ? 2.084 -7.117 0.663 1.00 81.75 89 ALA A C 1
ATOM 663 O O . ALA A 1 89 ? 2.815 -6.154 0.874 1.00 81.75 89 ALA A O 1
ATOM 664 N N . ALA A 1 90 ? 2.585 -8.358 0.645 1.00 83.69 90 ALA A N 1
ATOM 665 C CA . ALA A 1 90 ? 4.004 -8.691 0.793 1.00 83.69 90 ALA A CA 1
ATOM 666 C C . ALA A 1 90 ? 4.792 -8.693 -0.533 1.00 83.69 90 ALA A C 1
ATOM 668 O O . ALA A 1 90 ? 6.021 -8.748 -0.505 1.00 83.69 90 ALA A O 1
ATOM 669 N N . LYS A 1 91 ? 4.126 -8.624 -1.696 1.00 88.44 91 LYS A N 1
ATOM 670 C CA . LYS A 1 91 ? 4.816 -8.574 -2.991 1.00 88.44 91 LYS A CA 1
ATOM 671 C C . LYS A 1 91 ? 5.638 -7.285 -3.085 1.00 88.44 91 LYS A C 1
ATOM 673 O O . LYS A 1 91 ? 5.190 -6.208 -2.694 1.00 88.44 91 LYS A O 1
ATOM 678 N N . ARG A 1 92 ? 6.861 -7.403 -3.593 1.00 90.69 92 ARG A N 1
ATOM 679 C CA . ARG A 1 92 ? 7.801 -6.297 -3.798 1.00 90.69 92 ARG A CA 1
ATOM 680 C C . ARG A 1 92 ? 8.344 -6.353 -5.215 1.00 90.69 92 ARG A C 1
ATOM 682 O O . ARG A 1 92 ? 8.420 -7.440 -5.787 1.00 90.69 92 ARG A O 1
ATOM 689 N N . MET A 1 93 ? 8.731 -5.195 -5.739 1.00 90.56 93 MET A N 1
ATOM 690 C CA . MET A 1 93 ? 9.475 -5.107 -6.987 1.00 90.56 93 MET A CA 1
ATOM 691 C C . MET A 1 93 ? 10.857 -5.719 -6.798 1.00 90.56 93 MET A C 1
ATOM 693 O O . MET A 1 93 ? 11.598 -5.346 -5.880 1.00 90.56 93 MET A O 1
ATOM 697 N N . ARG A 1 94 ? 11.224 -6.627 -7.695 1.00 86.25 94 ARG A N 1
ATOM 698 C CA . ARG A 1 94 ? 12.565 -7.199 -7.740 1.00 86.25 94 ARG A CA 1
ATOM 699 C C . ARG A 1 94 ? 13.601 -6.166 -8.202 1.00 86.25 94 ARG A C 1
ATOM 701 O O . ARG A 1 94 ? 13.420 -5.486 -9.206 1.00 86.25 94 ARG A O 1
ATOM 708 N N . ARG A 1 95 ? 14.744 -6.109 -7.511 1.00 72.38 95 ARG A N 1
ATOM 709 C CA . ARG A 1 95 ? 15.934 -5.364 -7.956 1.00 72.38 95 ARG A CA 1
ATOM 710 C C . ARG A 1 95 ? 16.821 -6.258 -8.823 1.00 72.38 95 ARG A C 1
ATOM 712 O O . ARG A 1 95 ? 17.808 -6.794 -8.331 1.00 72.38 95 ARG A O 1
ATOM 719 N N . LEU A 1 96 ? 16.481 -6.461 -10.093 1.00 66.38 96 LEU A N 1
ATOM 720 C CA . LEU A 1 96 ? 17.456 -7.017 -11.038 1.00 66.38 96 LEU A CA 1
ATOM 721 C C . LEU A 1 96 ? 18.157 -5.877 -11.762 1.00 66.38 96 LEU A C 1
ATOM 723 O O . LEU A 1 96 ? 17.498 -5.093 -12.436 1.00 66.38 96 LEU A O 1
ATOM 727 N N . ASN A 1 97 ? 19.481 -5.808 -11.621 1.00 71.12 97 ASN A N 1
ATOM 728 C CA . ASN A 1 97 ? 20.377 -4.940 -12.395 1.00 71.12 97 ASN A CA 1
ATOM 729 C C . ASN A 1 97 ? 20.071 -3.428 -12.340 1.00 71.12 97 ASN A C 1
ATOM 731 O O . ASN A 1 97 ? 20.657 -2.649 -13.085 1.00 71.12 97 ASN A O 1
ATOM 735 N N . ALA A 1 98 ? 19.187 -2.990 -11.442 1.00 75.38 98 ALA A N 1
ATOM 736 C CA . ALA A 1 98 ? 18.940 -1.581 -11.185 1.00 75.38 98 ALA A CA 1
ATOM 737 C C . ALA A 1 98 ? 20.097 -1.015 -10.350 1.00 75.38 98 ALA A C 1
ATOM 739 O O . ALA A 1 98 ? 20.320 -1.449 -9.219 1.00 75.38 98 ALA A O 1
ATOM 740 N N . ALA A 1 99 ? 20.818 -0.043 -10.906 1.00 81.56 99 ALA A N 1
ATOM 741 C CA . ALA A 1 99 ? 21.891 0.690 -10.239 1.00 81.56 99 ALA A CA 1
ATOM 742 C C . ALA A 1 99 ? 21.593 2.199 -10.237 1.00 81.56 99 ALA A C 1
ATOM 744 O O . ALA A 1 99 ? 20.793 2.687 -11.040 1.00 81.56 99 ALA A O 1
ATOM 745 N N . GLY A 1 100 ? 22.229 2.939 -9.324 1.00 88.06 100 GLY A N 1
ATOM 746 C CA . GLY A 1 100 ? 22.033 4.385 -9.178 1.00 88.06 100 GLY A CA 1
ATOM 747 C C . GLY A 1 100 ? 20.560 4.761 -8.986 1.00 88.06 100 GLY A C 1
ATOM 748 O O . GLY A 1 100 ? 19.832 4.084 -8.257 1.00 88.06 100 GLY A O 1
ATOM 749 N N . GLY A 1 101 ? 20.099 5.794 -9.698 1.00 87.81 101 GLY A N 1
ATOM 750 C CA . GLY A 1 101 ? 18.724 6.301 -9.588 1.00 87.81 101 GLY A CA 1
ATOM 751 C C . GLY A 1 101 ? 17.628 5.265 -9.877 1.00 87.81 101 GLY A C 1
ATOM 752 O O . GLY A 1 101 ? 16.530 5.365 -9.337 1.00 87.81 101 GLY A O 1
ATOM 753 N N . TRP A 1 102 ? 17.911 4.215 -10.656 1.00 87.19 102 TRP A N 1
ATOM 754 C CA . TRP A 1 102 ? 16.955 3.120 -10.858 1.00 87.19 102 TRP A CA 1
ATOM 755 C C . TRP A 1 102 ? 16.778 2.265 -9.603 1.00 87.19 102 TRP A C 1
ATOM 757 O O . TRP A 1 102 ? 15.665 1.840 -9.293 1.00 87.19 102 TRP A O 1
ATOM 767 N N . ALA A 1 103 ? 17.861 2.026 -8.860 1.00 89.06 103 ALA A N 1
ATOM 768 C CA . ALA A 1 103 ? 17.790 1.312 -7.590 1.00 89.06 103 ALA A CA 1
ATOM 769 C C . ALA A 1 103 ? 17.017 2.132 -6.553 1.00 89.06 103 ALA A C 1
ATOM 771 O O . ALA A 1 103 ? 16.192 1.579 -5.827 1.00 89.06 103 ALA A O 1
ATOM 772 N N . GLU A 1 104 ? 17.253 3.444 -6.511 1.00 91.06 104 GLU A N 1
ATOM 773 C CA . GLU A 1 104 ? 16.523 4.382 -5.652 1.00 91.06 104 GLU A CA 1
ATOM 774 C C . GLU A 1 104 ? 15.031 4.401 -5.997 1.00 91.06 104 GLU A C 1
ATOM 776 O O . GLU A 1 104 ? 14.202 4.260 -5.104 1.00 91.06 104 GLU A O 1
ATOM 781 N N . TYR A 1 105 ? 14.675 4.447 -7.284 1.00 89.38 105 TYR A N 1
ATOM 782 C CA . TYR A 1 105 ? 13.282 4.376 -7.729 1.00 89.38 105 TYR A CA 1
ATOM 783 C C . TYR A 1 105 ? 12.583 3.091 -7.260 1.00 89.38 105 TYR A C 1
ATOM 785 O O . TYR A 1 105 ? 11.512 3.146 -6.655 1.00 89.38 105 TYR A O 1
ATOM 793 N N . VAL A 1 106 ? 13.205 1.927 -7.479 1.00 90.12 106 VAL A N 1
ATOM 794 C CA . VAL A 1 106 ? 12.655 0.640 -7.017 1.00 90.12 106 VAL A CA 1
ATOM 795 C C . VAL A 1 106 ? 12.566 0.589 -5.486 1.00 90.12 106 VAL A C 1
ATOM 797 O O . VAL A 1 106 ? 11.634 -0.006 -4.943 1.00 90.12 106 VAL A O 1
ATOM 800 N N . SER A 1 107 ? 13.508 1.221 -4.776 1.00 90.94 107 SER A N 1
ATOM 801 C CA . SER A 1 107 ? 13.461 1.354 -3.312 1.00 90.94 107 SER A CA 1
ATOM 802 C C . SER A 1 107 ? 12.240 2.154 -2.880 1.00 90.94 107 SER A C 1
ATOM 804 O O . SER A 1 107 ? 11.443 1.644 -2.102 1.00 90.94 107 SER A O 1
ATOM 806 N N . ALA A 1 108 ? 12.046 3.340 -3.458 1.00 91.00 108 ALA A N 1
ATOM 807 C CA . ALA A 1 108 ? 10.942 4.231 -3.126 1.00 91.00 108 ALA A CA 1
ATOM 808 C C . ALA A 1 108 ? 9.575 3.569 -3.363 1.00 91.00 108 ALA A C 1
ATOM 810 O O . ALA A 1 108 ? 8.678 3.673 -2.528 1.00 91.00 108 ALA A O 1
ATOM 811 N N . VAL A 1 109 ? 9.412 2.827 -4.466 1.00 90.69 109 VAL A N 1
ATOM 812 C CA . VAL A 1 109 ? 8.173 2.068 -4.715 1.00 90.69 109 VAL A CA 1
ATOM 813 C C . VAL A 1 109 ? 7.958 0.997 -3.641 1.00 90.69 109 VAL A C 1
ATOM 815 O O . VAL A 1 109 ? 6.856 0.861 -3.111 1.00 90.69 109 VAL A O 1
ATOM 818 N N . ASN A 1 110 ? 9.002 0.246 -3.291 1.00 91.44 110 ASN A N 1
ATOM 819 C CA . ASN A 1 110 ? 8.912 -0.793 -2.268 1.00 91.44 110 ASN A CA 1
ATOM 820 C C . ASN A 1 110 ? 8.638 -0.234 -0.864 1.00 91.44 110 ASN A C 1
ATOM 822 O O . ASN A 1 110 ? 7.890 -0.864 -0.116 1.00 91.44 110 ASN A O 1
ATOM 826 N N . GLU A 1 111 ? 9.195 0.930 -0.527 1.00 90.12 111 GLU A N 1
ATOM 827 C CA . GLU A 1 111 ? 8.936 1.648 0.727 1.00 90.12 111 GLU A CA 1
ATOM 828 C C . GLU A 1 111 ? 7.465 2.058 0.830 1.00 90.12 111 GLU A C 1
ATOM 830 O O . GLU A 1 111 ? 6.801 1.704 1.799 1.00 90.12 111 GLU A O 1
ATOM 835 N N . VAL A 1 112 ? 6.901 2.672 -0.217 1.00 89.88 112 VAL A N 1
ATOM 836 C CA . VAL A 1 112 ? 5.473 3.042 -0.233 1.00 89.88 112 VAL A CA 1
ATOM 837 C C . VAL A 1 112 ? 4.571 1.817 -0.050 1.00 89.88 112 VAL A C 1
ATOM 839 O O . VAL A 1 112 ? 3.596 1.863 0.704 1.00 89.88 112 VAL A O 1
ATOM 842 N N . ILE A 1 113 ? 4.888 0.700 -0.713 1.00 89.56 113 ILE A N 1
ATOM 843 C CA . ILE A 1 113 ? 4.127 -0.547 -0.550 1.00 89.56 113 ILE A CA 1
ATOM 844 C C . ILE A 1 113 ? 4.246 -1.061 0.887 1.00 89.56 113 ILE A C 1
ATOM 846 O O . ILE A 1 113 ? 3.248 -1.501 1.463 1.00 89.56 113 ILE A O 1
ATOM 850 N N . GLN A 1 114 ? 5.446 -1.027 1.464 1.00 88.38 114 GLN A N 1
ATOM 851 C CA . GLN A 1 114 ? 5.696 -1.464 2.832 1.00 88.38 114 GLN A CA 1
ATOM 852 C C . GLN A 1 114 ? 4.914 -0.629 3.847 1.00 88.38 114 GLN A C 1
ATOM 854 O O . GLN A 1 114 ? 4.243 -1.217 4.694 1.00 88.38 114 GLN A O 1
ATOM 859 N N . ASP A 1 115 ? 4.928 0.694 3.718 1.00 87.12 115 ASP A N 1
ATOM 860 C CA . ASP A 1 115 ? 4.227 1.606 4.621 1.00 87.12 115 ASP A CA 1
ATOM 861 C C . ASP A 1 115 ? 2.713 1.381 4.588 1.00 87.12 115 ASP A C 1
ATOM 863 O O . ASP A 1 115 ? 2.073 1.216 5.631 1.00 87.12 115 ASP A O 1
ATOM 867 N N . LEU A 1 116 ? 2.130 1.303 3.387 1.00 88.62 116 LEU A N 1
ATOM 868 C CA . LEU A 1 116 ? 0.692 1.073 3.219 1.00 88.62 116 LEU A CA 1
ATOM 869 C C . LEU A 1 116 ? 0.269 -0.305 3.737 1.00 88.62 116 LEU A C 1
ATOM 871 O O . LEU A 1 116 ? -0.736 -0.428 4.440 1.00 88.62 116 LEU A O 1
ATOM 875 N N . SER A 1 117 ? 1.049 -1.339 3.423 1.00 87.56 117 SER A N 1
ATOM 876 C CA . SER A 1 117 ? 0.766 -2.711 3.854 1.00 87.56 117 SER A CA 1
ATOM 877 C C . SER A 1 117 ? 0.911 -2.865 5.366 1.00 87.56 117 SER A C 1
ATOM 879 O O . SER A 1 117 ? 0.073 -3.495 6.007 1.00 87.56 117 SER A O 1
ATOM 881 N N . GLY A 1 118 ? 1.945 -2.255 5.951 1.00 87.12 118 GLY A N 1
ATOM 882 C CA . GLY A 1 118 ? 2.152 -2.217 7.396 1.00 87.12 118 GLY A CA 1
ATOM 883 C C . GLY A 1 118 ? 1.007 -1.503 8.110 1.00 87.12 118 GLY A C 1
ATOM 884 O O . GLY A 1 118 ? 0.482 -2.016 9.096 1.00 87.12 118 GLY A O 1
ATOM 885 N N . HIS A 1 119 ? 0.547 -0.369 7.572 1.00 88.81 119 HIS A N 1
ATOM 886 C CA . HIS A 1 119 ? -0.594 0.356 8.123 1.00 88.81 119 HIS A CA 1
ATOM 887 C C . HIS A 1 119 ? -1.884 -0.478 8.107 1.00 88.81 119 HIS A C 1
ATOM 889 O O . HIS A 1 119 ? -2.582 -0.545 9.120 1.00 88.81 119 HIS A O 1
ATOM 895 N N . ALA A 1 120 ? -2.180 -1.148 6.990 1.00 89.06 120 ALA A N 1
ATOM 896 C CA . ALA A 1 120 ? -3.349 -2.018 6.870 1.00 89.06 120 ALA A CA 1
ATOM 897 C C . ALA A 1 120 ? -3.280 -3.222 7.826 1.00 89.06 120 ALA A C 1
ATOM 899 O O . ALA A 1 120 ? -4.263 -3.531 8.502 1.00 89.06 120 ALA A O 1
ATOM 900 N N . ASN A 1 121 ? -2.111 -3.862 7.935 1.00 89.88 121 ASN A N 1
ATOM 901 C CA . ASN A 1 121 ? -1.890 -4.977 8.856 1.00 89.88 121 ASN A CA 1
ATOM 902 C C . ASN A 1 121 ? -2.076 -4.560 10.317 1.00 89.88 121 ASN A C 1
ATOM 904 O O . ASN A 1 121 ? -2.648 -5.314 11.098 1.00 89.88 121 ASN A O 1
ATOM 908 N N . GLU A 1 122 ? -1.645 -3.354 10.682 1.00 90.94 122 GLU A N 1
ATOM 909 C CA . GLU A 1 122 ? -1.810 -2.851 12.042 1.00 90.94 122 GLU A CA 1
ATOM 910 C C . GLU A 1 122 ? -3.283 -2.616 12.401 1.00 90.94 122 GLU A C 1
ATOM 912 O O . GLU A 1 122 ? -3.729 -2.989 13.487 1.00 90.94 122 GLU A O 1
ATOM 917 N N . ILE A 1 123 ? -4.070 -2.062 11.472 1.00 92.69 123 ILE A N 1
ATOM 918 C CA . ILE A 1 123 ? -5.523 -1.947 11.654 1.00 92.69 123 ILE A CA 1
ATOM 919 C C . ILE A 1 123 ? -6.132 -3.342 11.826 1.00 92.69 123 ILE A C 1
ATOM 921 O O . ILE A 1 123 ? -6.894 -3.570 12.765 1.00 92.69 123 ILE A O 1
ATOM 925 N N . ALA A 1 124 ? -5.772 -4.290 10.955 1.00 92.75 124 ALA A N 1
ATOM 926 C CA . ALA A 1 124 ? -6.278 -5.657 11.025 1.00 92.75 124 ALA A CA 1
ATOM 927 C C . ALA A 1 124 ? -5.915 -6.346 12.351 1.00 92.75 124 ALA A C 1
ATOM 929 O O . ALA A 1 124 ? -6.752 -7.050 12.920 1.00 92.75 124 ALA A O 1
ATOM 930 N N . ARG A 1 125 ? -4.705 -6.113 12.878 1.00 94.88 125 ARG A N 1
ATOM 931 C CA . ARG A 1 125 ? -4.244 -6.629 14.175 1.00 94.88 125 ARG A CA 1
ATOM 932 C C . ARG A 1 125 ? -5.136 -6.142 15.312 1.00 94.88 125 ARG A C 1
ATOM 934 O O . ARG A 1 125 ? -5.641 -6.968 16.071 1.00 94.88 125 ARG A O 1
ATOM 941 N N . VAL A 1 126 ? -5.360 -4.830 15.402 1.00 96.19 126 VAL A N 1
ATOM 942 C CA . VAL A 1 126 ? -6.174 -4.227 16.469 1.00 96.19 126 VAL A CA 1
ATOM 943 C C . VAL A 1 126 ? -7.641 -4.631 16.342 1.00 96.19 126 VAL A C 1
ATOM 945 O O . VAL A 1 126 ? -8.243 -5.054 17.323 1.00 96.19 126 VAL A O 1
ATOM 948 N N . VAL A 1 127 ? -8.214 -4.608 15.135 1.00 94.69 127 VAL A N 1
ATOM 949 C CA . VAL A 1 127 ? -9.596 -5.068 14.907 1.00 94.69 127 VAL A CA 1
ATOM 950 C C . VAL A 1 127 ? -9.760 -6.545 15.284 1.00 94.69 127 VAL A C 1
ATOM 952 O O . VAL A 1 127 ? -10.754 -6.916 15.904 1.00 94.69 127 VAL A O 1
ATOM 955 N N . SER A 1 128 ? -8.771 -7.387 14.975 1.00 95.56 128 SER A N 1
ATOM 956 C CA . SER A 1 128 ? -8.785 -8.801 15.370 1.00 95.56 128 SER A CA 1
ATOM 957 C C . SER A 1 128 ? -8.663 -8.992 16.883 1.00 95.56 128 SER A C 1
ATOM 959 O O . SER A 1 128 ? -9.255 -9.925 17.419 1.00 95.56 128 SER A O 1
ATOM 961 N N . ALA A 1 129 ? -7.901 -8.141 17.578 1.00 95.88 129 ALA A N 1
ATOM 962 C CA . ALA A 1 129 ? -7.816 -8.155 19.038 1.00 95.88 129 ALA A CA 1
ATOM 963 C C . ALA A 1 129 ? -9.168 -7.792 19.669 1.00 95.88 129 ALA A C 1
ATOM 965 O O . ALA A 1 129 ? -9.699 -8.570 20.461 1.00 95.88 129 ALA A O 1
ATOM 966 N N . VAL A 1 130 ? -9.789 -6.709 19.195 1.00 94.81 130 VAL A N 1
ATOM 967 C CA . VAL A 1 130 ? -11.134 -6.285 19.610 1.00 94.81 130 VAL A CA 1
ATOM 968 C C . VAL A 1 130 ? -12.164 -7.393 19.392 1.00 94.81 130 VAL A C 1
ATOM 970 O O . VAL A 1 130 ? -12.964 -7.671 20.280 1.00 94.81 130 VAL A O 1
ATOM 973 N N . ALA A 1 131 ? -12.124 -8.073 18.243 1.00 94.25 131 ALA A N 1
ATOM 974 C CA . ALA A 1 131 ? -13.028 -9.185 17.948 1.00 94.25 131 ALA A CA 1
ATOM 975 C C . ALA A 1 131 ? -12.859 -10.380 18.907 1.00 94.25 131 ALA A C 1
ATOM 977 O O . ALA A 1 131 ? -13.803 -11.140 19.110 1.00 94.25 131 ALA A O 1
ATOM 978 N N . ARG A 1 132 ? -11.677 -10.544 19.513 1.00 95.31 132 ARG A N 1
ATOM 979 C CA . ARG A 1 132 ? -11.403 -11.544 20.559 1.00 95.31 132 ARG A CA 1
ATOM 980 C C . ARG A 1 132 ? -11.673 -11.028 21.979 1.00 95.31 132 ARG A C 1
ATOM 982 O O . ARG A 1 132 ? -11.426 -11.761 22.930 1.00 95.31 132 ARG A O 1
ATOM 989 N N . GLY A 1 133 ? -12.169 -9.798 22.126 1.00 91.69 133 GLY A N 1
ATOM 990 C CA . GLY A 1 133 ? -12.430 -9.160 23.419 1.00 91.69 133 GLY A CA 1
ATOM 991 C C . GLY A 1 133 ? -11.199 -8.537 24.083 1.00 91.69 133 GLY A C 1
ATOM 992 O O . GLY A 1 133 ? -11.296 -8.092 25.222 1.00 91.69 133 GLY A O 1
ATOM 993 N N . ASP A 1 134 ? -10.058 -8.481 23.394 1.00 94.19 134 ASP A N 1
ATOM 994 C CA . ASP A 1 134 ? -8.856 -7.804 23.881 1.00 94.19 134 ASP A CA 1
ATOM 995 C C . ASP A 1 134 ? -8.917 -6.318 23.496 1.00 94.19 134 ASP A C 1
ATOM 997 O O . ASP A 1 134 ? -8.702 -5.938 22.341 1.00 94.19 134 ASP A O 1
ATOM 1001 N N . LEU A 1 135 ? -9.273 -5.489 24.478 1.00 93.06 135 LEU A N 1
ATOM 1002 C CA . LEU A 1 135 ? -9.473 -4.046 24.330 1.00 93.06 135 LEU A CA 1
ATOM 1003 C C . LEU A 1 135 ? -8.287 -3.226 24.860 1.00 93.06 135 LEU A C 1
ATOM 1005 O O . LEU A 1 135 ? -8.387 -2.004 24.963 1.00 93.06 135 LEU A O 1
ATOM 1009 N N . GLU A 1 136 ? -7.170 -3.878 25.187 1.00 91.69 136 GLU A N 1
ATOM 1010 C CA . GLU A 1 136 ? -5.928 -3.202 25.576 1.00 91.69 136 GLU A CA 1
ATOM 1011 C C . GLU A 1 136 ? -5.044 -2.908 24.353 1.00 91.69 136 GLU A C 1
ATOM 1013 O O . GLU A 1 136 ? -4.215 -1.995 24.367 1.00 91.69 136 GLU A O 1
ATOM 1018 N N . GLN A 1 137 ? -5.248 -3.641 23.255 1.00 93.12 137 GLN A N 1
ATOM 1019 C CA . GLN A 1 137 ? -4.492 -3.462 22.018 1.00 93.12 137 GLN A CA 1
ATOM 1020 C C . GLN A 1 137 ? -4.903 -2.187 21.284 1.00 93.12 137 GLN A C 1
ATOM 1022 O O . GLN A 1 137 ? -6.042 -2.027 20.847 1.00 93.12 137 GLN A O 1
ATOM 1027 N N . THR A 1 138 ? -3.934 -1.303 21.065 1.00 92.31 138 THR A N 1
ATOM 1028 C CA . THR A 1 138 ? -4.104 -0.064 20.301 1.00 92.31 138 THR A CA 1
ATOM 1029 C C . THR A 1 138 ? -3.039 0.054 19.218 1.00 92.31 138 THR A C 1
ATOM 1031 O O . THR A 1 138 ? -2.037 -0.662 19.227 1.00 92.31 138 THR A O 1
ATOM 1034 N N . MET A 1 139 ? -3.286 0.931 18.247 1.00 90.56 139 MET A N 1
ATOM 1035 C CA . MET A 1 139 ? -2.317 1.278 17.216 1.00 90.56 139 MET A CA 1
ATOM 1036 C C . MET A 1 139 ? -1.257 2.215 17.796 1.00 90.56 139 MET A C 1
ATOM 1038 O O . MET A 1 139 ? -1.601 3.240 18.391 1.00 90.56 139 MET A O 1
ATOM 1042 N N . GLU A 1 140 ? 0.017 1.918 17.548 1.00 85.00 140 GLU A N 1
ATOM 1043 C CA . GLU A 1 140 ? 1.138 2.781 17.942 1.00 85.00 140 GLU A CA 1
ATOM 1044 C C . GLU A 1 140 ? 1.134 4.097 17.153 1.00 85.00 140 GLU A C 1
ATOM 1046 O O . GLU A 1 140 ? 1.106 4.086 15.920 1.00 85.00 140 GLU A O 1
ATOM 1051 N N . ILE A 1 141 ? 1.175 5.242 17.840 1.00 77.06 141 ILE A N 1
ATOM 1052 C CA . ILE A 1 141 ? 1.086 6.570 17.207 1.00 77.06 141 ILE A CA 1
ATOM 1053 C C . ILE A 1 141 ? 2.464 7.227 17.015 1.00 77.06 141 ILE A C 1
ATOM 1055 O O . ILE A 1 141 ? 2.680 7.864 15.979 1.00 77.06 141 ILE A O 1
ATOM 1059 N N . ASP A 1 142 ? 3.402 7.012 17.941 1.00 64.62 142 ASP A N 1
ATOM 1060 C CA . ASP A 1 142 ? 4.654 7.782 18.007 1.00 64.62 142 ASP A CA 1
ATOM 1061 C C . ASP A 1 142 ? 5.943 6.986 17.709 1.00 64.62 142 ASP A C 1
ATOM 1063 O O . ASP A 1 142 ? 6.973 7.609 17.462 1.00 64.62 142 ASP A O 1
ATOM 1067 N N . GLU A 1 143 ? 5.918 5.646 17.648 1.00 54.41 143 GLU A N 1
ATOM 1068 C CA . GLU A 1 143 ? 7.153 4.837 17.795 1.00 54.41 143 GLU A CA 1
ATOM 1069 C C . GLU A 1 143 ? 7.433 3.797 16.690 1.00 54.41 143 GLU A C 1
ATOM 1071 O O . GLU A 1 143 ? 8.175 2.837 16.885 1.00 54.41 143 GLU A O 1
ATOM 1076 N N . GLY A 1 144 ? 6.913 3.990 15.477 1.00 57.03 144 GLY A N 1
ATOM 1077 C CA . GLY A 1 144 ? 7.277 3.118 14.355 1.00 57.03 144 GLY A CA 1
ATOM 1078 C C . GLY A 1 144 ? 8.712 3.355 13.854 1.00 57.03 144 GLY A C 1
ATOM 1079 O O . GLY A 1 144 ? 9.199 4.484 13.847 1.00 57.03 144 GLY A O 1
ATOM 1080 N N . GLY A 1 145 ? 9.361 2.322 13.296 1.00 57.59 145 GLY A N 1
ATOM 1081 C CA . GLY A 1 145 ? 10.701 2.416 12.677 1.00 57.59 145 GLY A CA 1
ATOM 1082 C C . GLY A 1 145 ? 10.836 3.388 11.486 1.00 57.59 145 GLY A C 1
ATOM 1083 O O . GLY A 1 145 ? 11.917 3.509 10.923 1.00 57.59 145 GLY A O 1
ATOM 1084 N N . HIS A 1 146 ? 9.753 4.077 11.109 1.00 60.94 146 HIS A N 1
ATOM 1085 C CA . HIS A 1 146 ? 9.672 5.058 10.017 1.00 60.94 146 HIS A CA 1
ATOM 1086 C C . HIS A 1 146 ? 9.336 6.474 10.552 1.00 60.94 146 HIS A C 1
ATOM 1088 O O . HIS A 1 146 ? 8.988 7.375 9.788 1.00 60.94 146 HIS A O 1
ATOM 1094 N N . GLY A 1 147 ? 9.444 6.684 11.872 1.00 65.25 147 GLY A N 1
ATOM 1095 C CA . GLY A 1 147 ? 9.096 7.931 12.555 1.00 65.25 147 GLY A CA 1
ATOM 1096 C C . GLY A 1 147 ? 7.619 8.018 12.974 1.00 65.25 147 GLY A C 1
ATOM 1097 O O . GLY A 1 147 ? 6.841 7.087 12.740 1.00 65.25 147 GLY A O 1
ATOM 1098 N N . PRO A 1 148 ? 7.210 9.135 13.608 1.00 68.50 148 PRO A N 1
ATOM 1099 C CA . PRO A 1 148 ? 5.852 9.303 14.119 1.00 68.50 148 PRO A CA 1
ATOM 1100 C C . PRO A 1 148 ? 4.832 9.306 12.977 1.00 68.50 148 PRO A C 1
ATOM 1102 O O . PRO A 1 148 ? 5.067 9.900 11.916 1.00 68.50 148 PRO A O 1
ATOM 1105 N N . ARG A 1 149 ? 3.667 8.682 13.199 1.00 76.75 149 ARG A N 1
ATOM 1106 C CA . ARG A 1 149 ? 2.607 8.637 12.183 1.00 76.75 149 ARG A CA 1
ATOM 1107 C C . ARG A 1 149 ? 2.081 10.043 11.923 1.00 76.75 149 ARG A C 1
ATOM 1109 O O . ARG A 1 149 ? 1.796 10.808 12.842 1.00 76.75 149 ARG A O 1
ATOM 1116 N N . ARG A 1 150 ? 1.897 10.388 10.649 1.00 81.88 150 ARG A N 1
ATOM 1117 C CA . ARG A 1 150 ? 1.410 11.707 10.212 1.00 81.88 150 ARG A CA 1
ATOM 1118 C C . ARG A 1 150 ? 0.251 11.565 9.229 1.00 81.88 150 ARG A C 1
ATOM 1120 O O . ARG A 1 150 ? -0.018 10.481 8.716 1.00 81.88 150 ARG A O 1
ATOM 1127 N 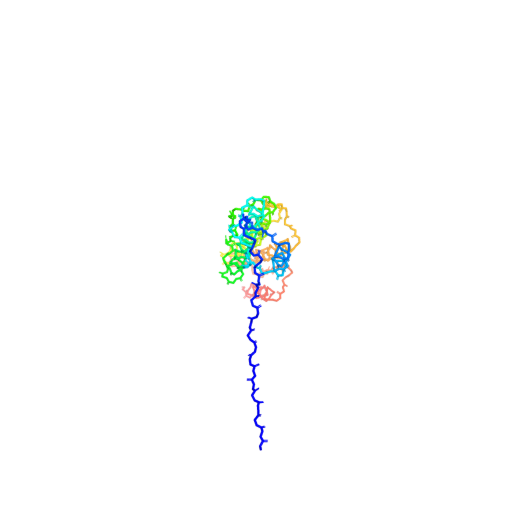N . GLY A 1 151 ? -0.450 12.671 8.982 1.00 88.62 151 GLY A N 1
ATOM 1128 C CA . GLY A 1 151 ? -1.506 12.741 7.968 1.00 88.62 151 GLY A CA 1
ATOM 1129 C C . GLY A 1 151 ? -2.628 11.719 8.182 1.00 88.62 151 GLY A C 1
ATOM 1130 O O . GLY A 1 151 ? -3.160 11.600 9.287 1.00 88.62 151 GLY A O 1
ATOM 1131 N N . GLU A 1 152 ? -2.987 10.994 7.118 1.00 89.81 152 GLU A N 1
ATOM 1132 C CA . GLU A 1 152 ? -4.063 9.990 7.140 1.00 89.81 152 GLU A CA 1
ATOM 1133 C C . GLU A 1 152 ? -3.777 8.829 8.096 1.00 89.81 152 GLU A C 1
ATOM 1135 O O . GLU A 1 152 ? -4.667 8.404 8.829 1.00 89.81 152 GLU A O 1
ATOM 1140 N N . PHE A 1 153 ? -2.529 8.357 8.176 1.00 90.00 153 PHE A N 1
ATOM 1141 C CA . PHE A 1 153 ? -2.192 7.234 9.056 1.00 90.00 153 PHE A CA 1
ATOM 1142 C C . PHE A 1 153 ? -2.410 7.570 10.532 1.00 90.00 153 PHE A C 1
ATOM 1144 O O . PHE A 1 153 ? -2.869 6.723 11.299 1.00 90.00 153 PHE A O 1
ATOM 1151 N N . LEU A 1 154 ? -2.130 8.817 10.922 1.00 90.81 154 LEU A N 1
ATOM 1152 C CA . LEU A 1 154 ? -2.426 9.311 12.265 1.00 90.81 154 LEU A CA 1
ATOM 1153 C C . LEU A 1 154 ? -3.935 9.417 12.510 1.00 90.81 154 LEU A C 1
ATOM 1155 O O . LEU A 1 154 ? -4.408 9.069 13.591 1.00 90.81 154 LEU A O 1
ATOM 1159 N N . ARG A 1 155 ? -4.698 9.898 11.519 1.00 92.00 155 ARG A N 1
ATOM 1160 C CA . ARG A 1 155 ? -6.162 9.988 11.621 1.00 92.00 155 ARG A CA 1
ATOM 1161 C C . ARG A 1 155 ? -6.787 8.614 11.830 1.00 92.00 155 ARG A C 1
ATOM 1163 O O . ARG A 1 155 ? -7.562 8.457 12.769 1.00 92.00 155 ARG A O 1
ATOM 1170 N N . HIS A 1 156 ? -6.409 7.619 11.027 1.00 93.62 156 HIS A N 1
ATOM 1171 C CA . HIS A 1 156 ? -6.896 6.248 11.186 1.00 93.62 156 HIS A CA 1
ATOM 1172 C C . HIS A 1 156 ? -6.533 5.670 12.554 1.00 93.62 156 HIS A C 1
ATOM 1174 O O . HIS A 1 156 ? -7.411 5.150 13.236 1.00 93.62 156 HIS A O 1
ATOM 1180 N N . ALA A 1 157 ? -5.279 5.833 12.995 1.00 92.25 157 ALA A N 1
ATOM 1181 C CA . ALA A 1 157 ? -4.847 5.361 14.309 1.00 92.25 157 ALA A CA 1
ATOM 1182 C C . ALA A 1 157 ? -5.684 5.966 15.443 1.00 92.25 157 ALA A C 1
ATOM 1184 O O . ALA A 1 157 ? -6.164 5.245 16.313 1.00 92.25 157 ALA A O 1
ATOM 1185 N N . LYS A 1 158 ? -5.952 7.277 15.398 1.00 93.38 158 LYS A N 1
ATOM 1186 C CA . LYS A 1 158 ? -6.815 7.945 16.384 1.00 93.38 158 LYS A CA 1
ATOM 1187 C C . LYS A 1 158 ? -8.258 7.440 16.350 1.00 93.38 158 LYS A C 1
ATOM 1189 O O . LYS A 1 158 ? -8.854 7.261 17.408 1.00 93.38 158 LYS A O 1
ATOM 1194 N N . ILE A 1 159 ? -8.820 7.202 15.164 1.00 93.81 159 ILE A N 1
ATOM 1195 C CA . ILE A 1 159 ? -10.185 6.672 15.016 1.00 93.81 159 ILE A CA 1
ATOM 1196 C C . ILE A 1 159 ? -10.280 5.261 15.607 1.00 93.81 159 ILE A C 1
ATOM 1198 O O . ILE A 1 159 ? -11.180 5.000 16.407 1.00 93.81 159 ILE A O 1
ATOM 1202 N N . VAL A 1 160 ? -9.344 4.376 15.252 1.00 94.81 160 VAL A N 1
ATOM 1203 C CA . VAL A 1 160 ? -9.295 2.995 15.751 1.00 94.81 160 VAL A CA 1
ATOM 1204 C C . VAL A 1 160 ? -9.077 2.981 17.263 1.00 94.81 160 VAL A C 1
ATOM 1206 O O . VAL A 1 160 ? -9.866 2.369 17.977 1.00 94.81 160 VAL A O 1
ATOM 1209 N N . ASN A 1 161 ? -8.100 3.727 17.781 1.00 94.38 161 ASN A N 1
ATOM 1210 C CA . ASN A 1 161 ? -7.843 3.796 19.223 1.00 94.38 161 ASN A CA 1
ATOM 1211 C C . ASN A 1 161 ? -9.041 4.382 19.987 1.00 94.38 161 ASN A C 1
ATOM 1213 O O . ASN A 1 161 ? -9.396 3.892 21.055 1.00 94.38 161 ASN A O 1
ATOM 1217 N N . GLY A 1 162 ? -9.725 5.382 19.423 1.00 92.56 162 GLY A N 1
ATOM 1218 C CA . GLY A 1 162 ? -10.955 5.927 19.998 1.00 92.56 162 GLY A CA 1
ATOM 1219 C C . GLY A 1 162 ? -12.134 4.946 19.970 1.00 92.56 162 GLY A C 1
ATOM 1220 O O . GLY A 1 162 ? -13.008 5.003 20.833 1.00 92.56 162 GLY A O 1
ATOM 1221 N N . MET A 1 163 ? -12.197 4.039 18.992 1.00 92.44 163 MET A N 1
ATOM 1222 C CA . MET A 1 163 ? -13.151 2.926 19.001 1.00 92.44 163 MET A CA 1
ATOM 1223 C C . MET A 1 163 ? -12.817 1.933 20.124 1.00 92.44 163 MET A C 1
ATOM 1225 O O . MET A 1 163 ? -13.707 1.619 20.910 1.00 92.44 163 MET A O 1
ATOM 1229 N N . VAL A 1 164 ? -11.554 1.506 20.240 1.00 94.19 164 VAL A N 1
ATOM 1230 C CA . VAL A 1 164 ? -11.086 0.585 21.295 1.00 94.19 164 VAL A CA 1
ATOM 1231 C C . VAL A 1 164 ? -11.390 1.143 22.686 1.00 94.19 164 VAL A C 1
ATOM 1233 O O . VAL A 1 164 ? -12.028 0.471 23.491 1.00 94.19 164 VAL A O 1
ATOM 1236 N N . ALA A 1 165 ? -11.037 2.406 22.942 1.00 91.25 165 ALA A N 1
ATOM 1237 C CA . ALA A 1 165 ? -11.277 3.054 24.231 1.00 91.25 165 ALA A CA 1
ATOM 1238 C C . ALA A 1 165 ? -12.770 3.107 24.602 1.00 91.25 165 ALA A C 1
ATOM 1240 O O . ALA A 1 165 ? -13.137 2.859 25.750 1.00 91.25 165 ALA A O 1
ATOM 1241 N N . ARG A 1 166 ? -13.651 3.384 23.628 1.00 88.50 166 ARG A N 1
ATOM 1242 C CA . ARG A 1 166 ? -15.107 3.396 23.855 1.00 88.50 166 ARG A CA 1
ATOM 1243 C C . ARG A 1 166 ? -15.651 2.010 24.187 1.00 88.50 166 ARG A C 1
ATOM 1245 O O . ARG A 1 166 ? -16.479 1.891 25.087 1.00 88.50 166 ARG A O 1
ATOM 1252 N N . LEU A 1 167 ? -15.172 0.974 23.499 1.00 89.75 167 LEU A N 1
ATOM 1253 C CA . LEU A 1 167 ? -15.534 -0.411 23.802 1.00 89.75 167 LEU A CA 1
ATOM 1254 C C . LEU A 1 167 ? -15.061 -0.814 25.200 1.00 89.75 167 LEU A C 1
ATOM 1256 O O . LEU A 1 167 ? -15.832 -1.411 25.948 1.00 89.75 167 LEU A O 1
ATOM 1260 N N . ALA A 1 168 ? -13.831 -0.446 25.570 1.00 90.62 168 ALA A N 1
ATOM 1261 C CA . ALA A 1 168 ? -13.264 -0.751 26.882 1.00 90.62 168 ALA A CA 1
ATOM 1262 C C . ALA A 1 168 ? -14.076 -0.097 28.008 1.00 90.62 168 ALA A C 1
ATOM 1264 O O . ALA A 1 168 ? -14.435 -0.755 28.985 1.00 90.62 168 ALA A O 1
ATOM 1265 N N . GLN A 1 169 ? -14.435 1.181 27.841 1.00 88.56 169 GLN A N 1
ATOM 1266 C CA . GLN A 1 169 ? -15.270 1.900 28.800 1.00 88.56 169 GLN A CA 1
ATOM 1267 C C . GLN A 1 169 ? -16.653 1.253 28.946 1.00 88.56 169 GLN A C 1
ATOM 1269 O O . GLN A 1 169 ? -17.124 1.064 30.065 1.00 88.56 169 GLN A O 1
ATOM 1274 N N . PHE A 1 170 ? -17.296 0.890 27.832 1.00 85.75 170 PHE A N 1
ATOM 1275 C CA . PHE A 1 170 ? -18.602 0.234 27.863 1.00 85.75 170 PHE A CA 1
ATOM 1276 C C . PHE A 1 170 ? -18.536 -1.134 28.557 1.00 85.75 170 PHE A C 1
ATOM 1278 O O . PHE A 1 170 ? -19.344 -1.410 29.441 1.00 85.75 170 PHE A O 1
ATOM 1285 N N . GLY A 1 171 ? -17.554 -1.972 28.207 1.00 88.00 171 GLY A N 1
ATOM 1286 C CA . GLY A 1 171 ? -17.374 -3.291 28.821 1.00 88.00 171 GLY A CA 1
ATOM 1287 C C . GLY A 1 171 ? -17.135 -3.215 30.331 1.00 88.00 171 GLY A C 1
ATOM 1288 O O . GLY A 1 171 ? -17.728 -3.985 31.090 1.00 88.00 171 GLY A O 1
ATOM 1289 N N . SER A 1 172 ? -16.331 -2.244 30.774 1.00 88.88 172 SER A N 1
ATOM 1290 C CA . SER A 1 172 ? -16.094 -1.981 32.198 1.00 88.88 172 SER A CA 1
ATOM 1291 C C . SER A 1 172 ? -17.376 -1.566 32.928 1.00 88.88 172 SER A C 1
ATOM 1293 O O . SER A 1 172 ? -17.718 -2.152 33.956 1.00 88.88 172 SER A O 1
ATOM 1295 N N . GLU A 1 173 ? -18.146 -0.628 32.366 1.00 88.38 173 GLU A N 1
ATOM 1296 C CA . GLU A 1 173 ? -19.397 -0.159 32.975 1.00 88.38 173 GLU A CA 1
ATOM 1297 C C . GLU A 1 173 ? -20.455 -1.263 33.076 1.00 88.38 173 GLU A C 1
ATOM 1299 O O . GLU A 1 173 ? -21.091 -1.408 34.120 1.00 88.38 173 GLU A O 1
ATOM 1304 N N . VAL A 1 174 ? -20.621 -2.078 32.032 1.00 86.38 174 VAL A N 1
ATOM 1305 C CA . VAL A 1 174 ? -21.560 -3.211 32.068 1.00 86.38 174 VAL A CA 1
ATOM 1306 C C . VAL A 1 174 ? -21.134 -4.244 33.110 1.00 86.38 174 VAL A C 1
ATOM 1308 O O . VAL A 1 174 ? -21.976 -4.731 33.863 1.00 86.38 174 VAL A O 1
ATOM 1311 N N . THR A 1 175 ? -19.836 -4.544 33.204 1.00 87.44 175 THR A N 1
ATOM 1312 C CA . THR A 1 175 ? -19.313 -5.485 34.207 1.00 87.44 175 THR A CA 1
ATOM 1313 C C . THR A 1 175 ? -19.536 -4.965 35.626 1.00 87.44 175 THR A C 1
ATOM 1315 O O . THR A 1 175 ? -20.003 -5.715 36.483 1.00 87.44 175 THR A O 1
ATOM 1318 N N . ARG A 1 176 ? -19.273 -3.674 35.871 1.00 90.56 176 ARG A N 1
ATOM 1319 C CA . ARG A 1 176 ? -19.505 -3.024 37.168 1.00 90.56 176 ARG A CA 1
ATOM 1320 C C . ARG A 1 176 ? -20.974 -3.106 37.580 1.00 90.56 176 ARG A C 1
ATOM 1322 O O . ARG A 1 176 ? -21.274 -3.549 38.683 1.00 90.56 176 ARG A O 1
ATOM 1329 N N . VAL A 1 177 ? -21.893 -2.722 36.694 1.00 88.00 177 VAL A N 1
ATOM 1330 C CA . VAL A 1 177 ? -23.336 -2.751 36.989 1.00 88.00 177 VAL A CA 1
ATOM 1331 C C . VAL A 1 177 ? -23.821 -4.174 37.244 1.00 88.00 177 VAL A C 1
ATOM 1333 O O . VAL A 1 177 ? -24.573 -4.399 38.189 1.00 88.00 177 VAL A O 1
ATOM 1336 N N . ALA A 1 178 ? -23.358 -5.149 36.459 1.00 85.69 178 ALA A N 1
ATOM 1337 C CA . ALA A 1 178 ? -23.701 -6.550 36.681 1.00 85.69 178 ALA A CA 1
ATOM 1338 C C . ALA A 1 178 ? -23.236 -7.053 38.063 1.00 85.69 178 ALA A C 1
ATOM 1340 O O . ALA A 1 178 ? -23.974 -7.781 38.726 1.00 85.69 178 ALA A O 1
ATOM 1341 N N . GLN A 1 179 ? -22.048 -6.643 38.521 1.00 86.12 179 GLN A N 1
ATOM 1342 C CA . GLN A 1 179 ? -21.537 -6.982 39.853 1.00 86.12 179 GLN A CA 1
ATOM 1343 C C . GLN A 1 179 ? -22.321 -6.291 40.977 1.00 86.12 179 GLN A C 1
ATOM 1345 O O . GLN A 1 179 ? -22.688 -6.947 41.950 1.00 86.12 179 GLN A O 1
ATOM 1350 N N . GLU A 1 180 ? -22.623 -4.998 40.837 1.00 86.06 180 GLU A N 1
ATOM 1351 C CA . GLU A 1 180 ? -23.365 -4.235 41.849 1.00 86.06 180 GLU A CA 1
ATOM 1352 C C . GLU A 1 180 ? -24.797 -4.761 42.027 1.00 86.06 180 GLU A C 1
ATOM 1354 O O . GLU A 1 180 ? -25.233 -4.984 43.157 1.00 86.06 180 GLU A O 1
ATOM 1359 N N . VAL A 1 181 ? -25.513 -5.020 40.928 1.00 85.12 181 VAL A N 1
ATOM 1360 C CA . VAL A 1 181 ? -26.896 -5.518 40.996 1.00 85.12 181 VAL A CA 1
ATOM 1361 C C . VAL A 1 181 ? -26.944 -7.000 41.367 1.00 85.12 181 VAL A C 1
ATOM 1363 O O . VAL A 1 181 ? -27.717 -7.384 42.240 1.00 85.12 181 VAL A O 1
ATOM 1366 N N . GLY A 1 182 ? -26.127 -7.841 40.726 1.00 79.56 182 GLY A N 1
ATOM 1367 C CA . GLY A 1 182 ? -26.209 -9.297 40.877 1.00 79.56 182 GLY A CA 1
ATOM 1368 C C . GLY A 1 182 ? -25.415 -9.870 42.053 1.00 79.56 182 GLY A C 1
ATOM 1369 O O . GLY A 1 182 ? -25.849 -10.841 42.665 1.00 79.56 182 GLY A O 1
ATOM 1370 N N . GLY A 1 183 ? -24.248 -9.300 42.361 1.00 75.38 183 GLY A N 1
ATOM 1371 C CA . GLY A 1 183 ? -23.355 -9.795 43.413 1.00 75.38 183 GLY A CA 1
ATOM 1372 C C . GLY A 1 183 ? -23.564 -9.103 44.757 1.00 75.38 183 GLY A C 1
ATOM 1373 O O . GLY A 1 183 ? -23.599 -9.764 45.792 1.00 75.38 183 GLY A O 1
ATOM 1374 N N . GLU A 1 184 ? -23.719 -7.778 44.745 1.00 78.12 184 GLU A N 1
ATOM 1375 C CA . GLU A 1 184 ? -23.837 -6.971 45.969 1.00 78.12 184 GLU A CA 1
ATOM 1376 C C . GLU A 1 184 ? -25.290 -6.669 46.371 1.00 78.12 184 GLU A C 1
ATOM 1378 O O . GLU A 1 184 ? -25.524 -6.140 47.458 1.00 78.12 184 GLU A O 1
ATOM 1383 N N . GLY A 1 185 ? -26.268 -6.987 45.514 1.00 76.75 185 GLY A N 1
ATOM 1384 C CA . GLY A 1 185 ? -27.688 -6.716 45.762 1.00 76.75 185 GLY A CA 1
ATOM 1385 C C . GLY A 1 185 ? -28.032 -5.222 45.805 1.00 76.75 185 GLY A C 1
ATOM 1386 O O . GLY A 1 185 ? -29.051 -4.837 46.380 1.00 76.75 185 GLY A O 1
ATOM 1387 N N . LYS A 1 186 ? -27.184 -4.360 45.227 1.00 76.12 186 LYS A N 1
ATOM 1388 C CA . LYS A 1 186 ? -27.423 -2.915 45.125 1.00 76.12 186 LYS A CA 1
ATOM 1389 C C . LYS A 1 186 ? -28.356 -2.633 43.949 1.00 76.12 186 LYS A C 1
ATOM 1391 O O . LYS A 1 186 ? -27.917 -2.346 42.836 1.00 76.12 186 LYS A O 1
ATOM 1396 N N . LEU A 1 187 ? -29.655 -2.718 44.215 1.00 72.38 187 LEU A N 1
ATOM 1397 C CA . LEU A 1 187 ? -30.704 -2.437 43.236 1.00 72.38 187 LEU A CA 1
ATOM 1398 C C . LEU A 1 187 ? -30.668 -0.961 42.803 1.00 72.38 187 LEU A C 1
ATOM 1400 O O . LEU A 1 187 ? -30.489 -0.063 43.630 1.00 72.38 187 LEU A O 1
ATOM 1404 N N . GLY A 1 188 ? -30.816 -0.708 41.498 1.00 73.06 188 GLY A N 1
ATOM 1405 C CA . GLY A 1 188 ? -30.792 0.641 40.921 1.00 73.06 188 GLY A CA 1
ATOM 1406 C C . GLY A 1 188 ? -29.419 1.169 40.480 1.00 73.06 188 GLY A C 1
ATOM 1407 O O . GLY A 1 188 ? -29.315 2.349 40.132 1.00 73.06 188 GLY A O 1
ATOM 1408 N N . ALA A 1 189 ? -28.369 0.340 40.456 1.00 79.50 189 ALA A N 1
ATOM 1409 C CA . ALA A 1 189 ? -27.100 0.710 39.825 1.00 79.50 189 ALA A CA 1
ATOM 1410 C C . ALA A 1 189 ? -27.293 0.990 38.324 1.00 79.50 189 ALA A C 1
ATOM 1412 O O . ALA A 1 189 ? -27.990 0.259 37.627 1.00 79.50 189 ALA A O 1
ATOM 1413 N N . GLN A 1 190 ? -26.671 2.052 37.809 1.00 81.44 190 GLN A N 1
ATOM 1414 C CA . GLN A 1 190 ? -26.803 2.450 36.405 1.00 81.44 190 GLN A CA 1
ATOM 1415 C C . GLN A 1 190 ? -25.438 2.547 35.728 1.00 81.44 190 GLN A C 1
ATOM 1417 O O . GLN A 1 190 ? -24.487 3.097 36.292 1.00 81.44 190 GLN A O 1
ATOM 1422 N N . ALA A 1 191 ? -25.366 2.047 34.499 1.00 83.38 191 ALA A N 1
ATOM 1423 C CA . ALA A 1 191 ? -24.253 2.217 33.585 1.00 83.38 191 ALA A CA 1
ATOM 1424 C C . ALA A 1 191 ? -24.243 3.665 33.096 1.00 83.38 191 ALA A C 1
ATOM 1426 O O . ALA A 1 191 ? -25.254 4.184 32.606 1.00 83.38 191 ALA A O 1
ATOM 1427 N N . ARG A 1 192 ? -23.089 4.325 33.219 1.00 81.06 192 ARG A N 1
ATOM 1428 C CA . ARG A 1 192 ? -22.903 5.707 32.763 1.00 81.06 192 ARG A CA 1
ATOM 1429 C C . ARG A 1 192 ? -21.737 5.778 31.793 1.00 81.06 192 ARG A C 1
ATOM 1431 O O . ARG A 1 192 ? -20.608 6.086 32.164 1.00 81.06 192 ARG A O 1
ATOM 1438 N N . VAL A 1 193 ? -22.033 5.548 30.520 1.00 78.06 193 VAL A N 1
ATOM 1439 C CA . VAL A 1 193 ? -21.047 5.669 29.443 1.00 78.06 193 VAL A CA 1
ATOM 1440 C C . VAL A 1 193 ? -21.194 7.044 28.789 1.00 78.06 193 VAL A C 1
ATOM 1442 O O . VAL A 1 193 ? -22.247 7.382 28.251 1.00 78.06 193 VAL A O 1
ATOM 1445 N N . GLN A 1 194 ? -20.156 7.880 28.870 1.00 75.12 194 GLN A N 1
ATOM 1446 C CA . GLN A 1 194 ? -20.200 9.236 28.311 1.00 75.12 194 GLN A CA 1
ATOM 1447 C C . GLN A 1 194 ? -20.077 9.215 26.781 1.00 75.12 194 GLN A C 1
ATOM 1449 O O . GLN A 1 194 ? -19.291 8.457 26.219 1.00 75.12 194 GLN A O 1
ATOM 1454 N N . GLY A 1 195 ? -20.833 10.081 26.097 1.00 75.19 195 GLY A N 1
ATOM 1455 C CA . GLY A 1 195 ? -20.706 10.283 24.647 1.00 75.19 195 GLY A CA 1
ATOM 1456 C C . GLY A 1 195 ? -21.254 9.151 23.766 1.00 75.19 195 GLY A C 1
ATOM 1457 O O . GLY A 1 195 ? -20.933 9.103 22.577 1.00 75.19 195 GLY A O 1
ATOM 1458 N N . VAL A 1 196 ? -22.071 8.245 24.315 1.00 76.31 196 VAL A N 1
ATOM 1459 C CA . VAL A 1 196 ? -22.719 7.176 23.538 1.00 76.31 196 VAL A CA 1
ATOM 1460 C C . VAL A 1 196 ? -23.883 7.702 22.698 1.00 76.31 196 VAL A C 1
ATOM 1462 O O . VAL A 1 196 ? -24.661 8.553 23.125 1.00 76.31 196 VAL A O 1
ATOM 1465 N N . SER A 1 197 ? -24.002 7.183 21.478 1.00 79.06 197 SER A N 1
ATOM 1466 C CA . SER A 1 197 ? -25.078 7.483 20.528 1.00 79.06 197 SER A CA 1
ATOM 1467 C C . SER A 1 197 ? -25.393 6.248 19.677 1.00 79.06 197 SER A C 1
ATOM 1469 O O . SER A 1 197 ? -24.582 5.319 19.606 1.00 79.06 197 SER A O 1
ATOM 1471 N N . GLY A 1 198 ? -26.579 6.221 19.059 1.00 86.75 198 GLY A N 1
ATOM 1472 C CA . GLY A 1 198 ? -27.065 5.069 18.291 1.00 86.75 198 GLY A CA 1
ATOM 1473 C C . GLY A 1 198 ? -27.133 3.797 19.141 1.00 86.75 198 GLY A C 1
ATOM 1474 O O . GLY A 1 198 ? -27.480 3.863 20.317 1.00 86.75 198 GLY A O 1
ATOM 1475 N N . VAL A 1 199 ? -26.704 2.668 18.567 1.00 84.56 199 VAL A N 1
ATOM 1476 C CA . VAL A 1 199 ? -26.738 1.334 19.204 1.00 84.56 199 VAL A CA 1
ATOM 1477 C C . VAL A 1 199 ? -26.117 1.327 20.609 1.00 84.56 199 VAL A C 1
ATOM 1479 O O . VAL A 1 199 ? -26.600 0.636 21.500 1.00 84.56 199 VAL A O 1
ATOM 1482 N N . TRP A 1 200 ? -25.075 2.127 20.851 1.00 82.12 200 TRP A N 1
ATOM 1483 C CA . TRP A 1 200 ? -24.415 2.202 22.161 1.00 82.12 200 TRP A CA 1
ATOM 1484 C C . TRP A 1 200 ? -25.297 2.805 23.250 1.00 82.12 200 TRP A C 1
ATOM 1486 O O . TRP A 1 200 ? -25.238 2.385 24.407 1.00 82.12 200 TRP A O 1
ATOM 1496 N N . LYS A 1 201 ? -26.113 3.796 22.884 1.00 83.75 201 LYS A N 1
ATOM 1497 C CA . LYS A 1 201 ? -27.085 4.395 23.793 1.00 83.75 201 LYS A CA 1
ATOM 1498 C C . LYS A 1 201 ? -28.178 3.377 24.107 1.00 83.75 201 LYS A C 1
ATOM 1500 O O . LYS A 1 201 ? -28.423 3.120 25.278 1.00 83.75 201 LYS A O 1
ATOM 1505 N N . ASP A 1 202 ? -28.725 2.732 23.078 1.00 86.00 202 ASP A N 1
ATOM 1506 C CA . ASP A 1 202 ? -29.798 1.744 23.228 1.00 86.00 202 ASP A CA 1
ATOM 1507 C C . ASP A 1 202 ? -29.376 0.572 24.132 1.00 86.00 202 ASP A C 1
ATOM 1509 O O . ASP A 1 202 ? -30.142 0.132 24.991 1.00 86.00 202 ASP A O 1
ATOM 1513 N N . LEU A 1 203 ? -28.130 0.099 24.001 1.00 83.44 203 LEU A N 1
ATOM 1514 C CA . LEU A 1 203 ? -27.572 -0.939 24.873 1.00 83.44 203 LEU A CA 1
ATOM 1515 C C . LEU A 1 203 ? -27.389 -0.459 26.318 1.00 83.44 203 LEU A C 1
ATOM 1517 O O . LEU A 1 203 ? -27.724 -1.190 27.247 1.00 83.44 203 LEU A O 1
ATOM 1521 N N . THR A 1 204 ? -26.890 0.765 26.519 1.00 84.50 204 THR A N 1
ATOM 1522 C CA . THR A 1 204 ? -26.737 1.353 27.864 1.00 84.50 204 THR A CA 1
ATOM 1523 C C . THR A 1 204 ? -28.097 1.498 28.551 1.00 84.50 204 THR A C 1
ATOM 1525 O O . THR A 1 204 ? -28.258 1.098 29.703 1.00 84.50 204 THR A O 1
ATOM 1528 N N . ASP A 1 205 ? -29.092 2.013 27.827 1.00 86.50 205 ASP A N 1
ATOM 1529 C CA . ASP A 1 205 ? -30.454 2.202 28.325 1.00 86.50 205 ASP A CA 1
ATOM 1530 C C . ASP A 1 205 ? -31.113 0.845 28.645 1.00 86.50 205 ASP A C 1
ATOM 1532 O O . ASP A 1 205 ? -31.769 0.705 29.678 1.00 86.50 205 ASP A O 1
ATOM 1536 N N . SER A 1 206 ? -30.857 -0.186 27.830 1.00 84.75 206 SER A N 1
ATOM 1537 C CA . SER A 1 206 ? -31.329 -1.557 28.081 1.00 84.75 206 SER A CA 1
ATOM 1538 C C . SER A 1 206 ? -30.721 -2.168 29.349 1.00 84.75 206 SER A C 1
ATOM 1540 O O . SER A 1 206 ? -31.442 -2.764 30.148 1.00 84.75 206 SER A O 1
ATOM 1542 N N . VAL A 1 207 ? -29.411 -1.998 29.572 1.00 83.69 207 VAL A N 1
ATOM 1543 C CA . VAL A 1 207 ? -28.735 -2.450 30.805 1.00 83.69 207 VAL A CA 1
ATOM 1544 C C . VAL A 1 207 ? -29.310 -1.743 32.031 1.00 83.69 207 VAL A C 1
ATOM 1546 O O . VAL A 1 207 ? -29.607 -2.395 33.031 1.00 83.69 207 VAL A O 1
ATOM 1549 N N . ASN A 1 208 ? -29.541 -0.434 31.934 1.00 84.88 208 ASN A N 1
ATOM 1550 C CA . ASN A 1 208 ? -30.131 0.355 33.014 1.00 84.88 208 ASN A CA 1
ATOM 1551 C C . ASN A 1 208 ? -31.558 -0.081 33.353 1.00 84.88 208 ASN A C 1
ATOM 1553 O O . ASN A 1 208 ? -31.900 -0.160 34.530 1.00 84.88 208 ASN A O 1
ATOM 1557 N N . LEU A 1 209 ? -32.373 -0.401 32.344 1.00 85.56 209 LEU A N 1
ATOM 1558 C CA . LEU A 1 209 ? -33.738 -0.888 32.543 1.00 85.56 209 LEU A CA 1
ATOM 1559 C C . LEU A 1 209 ? -33.764 -2.245 33.265 1.00 85.56 209 LEU A C 1
ATOM 1561 O O . LEU A 1 209 ? -34.602 -2.469 34.135 1.00 85.56 209 LEU A O 1
ATOM 1565 N N . MET A 1 210 ? -32.844 -3.154 32.930 1.00 82.19 210 MET A N 1
ATOM 1566 C CA . MET A 1 210 ? -32.722 -4.431 33.644 1.00 82.19 210 MET A CA 1
ATOM 1567 C C . MET A 1 210 ? -32.296 -4.216 35.099 1.00 82.19 210 MET A C 1
ATOM 1569 O O . MET A 1 210 ? -32.887 -4.799 36.001 1.00 82.19 210 MET A O 1
ATOM 1573 N N . ALA A 1 211 ? -31.310 -3.349 35.326 1.00 81.44 211 ALA A N 1
ATOM 1574 C CA . ALA A 1 211 ? -30.787 -3.043 36.653 1.00 81.44 211 ALA A CA 1
ATOM 1575 C C . ALA A 1 211 ? -31.789 -2.318 37.574 1.00 81.44 211 ALA A C 1
ATOM 1577 O O . ALA A 1 211 ? -31.676 -2.419 38.795 1.00 81.44 211 ALA A O 1
ATOM 1578 N N . SER A 1 212 ? -32.757 -1.585 37.011 1.00 79.31 212 SER A N 1
ATOM 1579 C CA . SER A 1 212 ? -33.812 -0.901 37.773 1.00 79.31 212 SER A CA 1
ATOM 1580 C C . SER A 1 212 ? -35.025 -1.773 38.098 1.00 79.31 212 SER A C 1
ATOM 1582 O O . SER A 1 212 ? -35.809 -1.402 38.965 1.00 79.31 212 SER A O 1
ATOM 1584 N N . ASN A 1 213 ? -35.223 -2.869 37.360 1.00 70.44 213 ASN A N 1
ATOM 1585 C CA . ASN A 1 213 ? -36.387 -3.751 37.500 1.00 70.44 213 ASN A CA 1
ATOM 1586 C C . ASN A 1 213 ? -36.120 -4.977 38.394 1.00 70.44 213 ASN A C 1
ATOM 1588 O O . ASN A 1 213 ? -37.024 -5.797 38.568 1.00 70.44 213 ASN A O 1
ATOM 1592 N N . LEU A 1 214 ? -34.896 -5.109 38.911 1.00 60.16 214 LEU A N 1
ATOM 1593 C CA . LEU A 1 214 ? -34.472 -6.104 39.900 1.00 60.16 214 LEU A CA 1
ATOM 1594 C C . LEU A 1 214 ? -34.520 -5.495 41.301 1.00 60.16 214 LEU A C 1
ATOM 1596 O O . LEU A 1 214 ? -34.819 -6.264 42.240 1.00 60.16 214 LEU A O 1
#